Protein AF-A0A7Z0MYX2-F1 (afdb_monomer_lite)

Secondary structure (DSSP, 8-state):
--HHHHHHHHHHHHHHHHHHHHHHHTT-HHHHHHHHHHHHHHHHHHHHHHHHHHHHTT---HHHHHHHHHHHHHHHT-HHHHHHHHHHHHHHHHHHHHHHHHHHHHHHHHHHHHHTT-S-HHHHHHHHHHHHHHHTPPPHHHHHHHHHHHHHHHHHHHHHHHHHHHH--HHHHHHHHHHT--HHHHHHHHHHHHHHHHHHHHTTEEE--HHHHHHHHHS-GGGTTS---B-TT-TTT-SEEE---TTTHHHHHHHHHHHHHHHHHHHHHHHHHHHHHHHHHHHHHHTT---HHHHHHHHHHHHHHHHHHHHGGGG--------STTGGGS-PPB-

Radius of gyration: 22.87 Å; chains: 1; bounding box: 65×42×67 Å

Structure (mmCIF, N/CA/C/O backbone):
data_AF-A0A7Z0MYX2-F1
#
_entry.id   AF-A0A7Z0MYX2-F1
#
loop_
_atom_site.group_PDB
_atom_site.id
_atom_site.type_symbol
_atom_site.label_atom_id
_atom_site.label_alt_id
_atom_site.label_comp_id
_atom_site.label_asym_id
_atom_site.label_entity_id
_atom_site.label_seq_id
_atom_site.pdbx_PDB_ins_code
_atom_site.Cartn_x
_atom_site.Cartn_y
_atom_site.Cartn_z
_atom_site.occupancy
_atom_site.B_iso_or_equiv
_atom_site.auth_seq_id
_atom_site.auth_comp_id
_atom_site.auth_asym_id
_atom_site.auth_atom_id
_atom_site.pdbx_PDB_model_num
ATOM 1 N N . MET A 1 1 ? 10.687 -19.493 -2.218 1.00 31.72 1 MET A N 1
ATOM 2 C CA . MET A 1 1 ? 9.598 -20.448 -1.879 1.00 31.72 1 MET A CA 1
ATOM 3 C C . MET A 1 1 ? 8.350 -19.795 -1.233 1.00 31.72 1 MET A C 1
ATOM 5 O O . MET A 1 1 ? 7.554 -20.488 -0.614 1.00 31.72 1 MET A O 1
ATOM 9 N N . SER A 1 2 ? 8.121 -18.479 -1.397 1.00 46.53 2 SER A N 1
ATOM 10 C CA . SER A 1 2 ? 7.140 -17.693 -0.612 1.00 46.53 2 SER A CA 1
ATOM 11 C C . SER A 1 2 ? 6.034 -16.991 -1.423 1.00 46.53 2 SER A C 1
ATOM 13 O O . SER A 1 2 ? 5.082 -16.490 -0.838 1.00 46.53 2 SER A O 1
ATOM 15 N N . SER A 1 3 ? 6.114 -16.950 -2.758 1.00 48.09 3 SER A N 1
ATOM 16 C CA . SER A 1 3 ? 5.244 -16.067 -3.556 1.00 48.09 3 SER A CA 1
ATOM 17 C C . SER A 1 3 ? 3.901 -16.689 -3.976 1.00 48.09 3 SER A C 1
ATOM 19 O O . SER A 1 3 ? 2.891 -15.994 -4.033 1.00 48.09 3 SER A O 1
ATOM 21 N N . ILE A 1 4 ? 3.865 -18.012 -4.187 1.00 50.94 4 ILE A N 1
ATOM 22 C CA . ILE A 1 4 ? 2.635 -18.761 -4.508 1.00 50.94 4 ILE A CA 1
ATOM 23 C C . ILE A 1 4 ? 1.660 -18.729 -3.320 1.00 50.94 4 ILE A C 1
ATOM 25 O O . ILE A 1 4 ? 0.464 -18.514 -3.491 1.00 50.94 4 ILE A O 1
ATOM 29 N N . LYS A 1 5 ? 2.177 -18.866 -2.091 1.00 64.06 5 LYS A N 1
ATOM 30 C CA . LYS A 1 5 ? 1.360 -18.751 -0.875 1.00 64.06 5 LYS A CA 1
ATOM 31 C C . LYS A 1 5 ? 0.740 -17.354 -0.747 1.00 64.06 5 LYS A C 1
ATOM 33 O O . LYS A 1 5 ? -0.444 -17.256 -0.455 1.00 64.06 5 LYS A O 1
ATOM 38 N N . ASN A 1 6 ? 1.493 -16.294 -1.054 1.00 72.06 6 ASN A N 1
ATOM 39 C CA . ASN A 1 6 ? 0.980 -14.922 -0.978 1.00 72.06 6 ASN A CA 1
ATOM 40 C C . ASN A 1 6 ? -0.127 -14.644 -2.007 1.00 72.06 6 ASN A C 1
ATOM 42 O O . ASN A 1 6 ? -1.099 -13.980 -1.663 1.00 72.06 6 ASN A O 1
ATOM 46 N N . SER A 1 7 ? -0.036 -15.178 -3.234 1.00 81.00 7 SER A N 1
ATOM 47 C CA . SER A 1 7 ? -1.124 -15.026 -4.216 1.00 81.00 7 SER A CA 1
ATOM 48 C C . SER A 1 7 ? -2.409 -15.729 -3.783 1.00 81.00 7 SER A C 1
ATOM 50 O O . SER A 1 7 ? -3.486 -15.159 -3.936 1.00 81.00 7 SER A O 1
ATOM 52 N N . TYR A 1 8 ? -2.307 -16.932 -3.205 1.00 86.81 8 TYR A N 1
ATOM 53 C CA . TYR A 1 8 ? -3.480 -17.638 -2.680 1.00 86.81 8 TYR A CA 1
ATOM 54 C C . TYR A 1 8 ? -4.120 -16.883 -1.512 1.00 86.81 8 TYR A C 1
ATOM 56 O O . TYR A 1 8 ? -5.337 -16.738 -1.489 1.00 86.81 8 TYR A O 1
ATOM 64 N N . VAL A 1 9 ? -3.318 -16.351 -0.583 1.00 89.38 9 VAL A N 1
ATOM 65 C CA . VAL A 1 9 ? -3.822 -15.559 0.553 1.00 89.38 9 VAL A CA 1
ATOM 66 C C . VAL A 1 9 ? -4.597 -14.330 0.075 1.00 89.38 9 VAL A C 1
ATOM 68 O O . VAL A 1 9 ? -5.708 -14.106 0.544 1.00 89.38 9 VAL A O 1
ATOM 71 N N . VAL A 1 10 ? -4.059 -13.571 -0.888 1.00 90.56 10 VAL A N 1
ATOM 72 C CA . VAL A 1 10 ? -4.740 -12.384 -1.438 1.00 90.56 10 VAL A CA 1
ATOM 73 C C . VAL A 1 10 ? -6.033 -12.765 -2.161 1.00 90.56 10 VAL A C 1
ATOM 75 O O . VAL A 1 10 ? -7.056 -12.122 -1.947 1.00 90.56 10 VAL A O 1
ATOM 78 N N . ALA A 1 11 ? -6.027 -13.828 -2.971 1.00 92.38 11 ALA A N 1
ATOM 79 C CA . ALA A 1 11 ? -7.222 -14.276 -3.686 1.00 92.38 11 ALA A CA 1
ATOM 80 C C . ALA A 1 11 ? -8.335 -14.748 -2.733 1.00 92.38 11 ALA A C 1
ATOM 82 O O . ALA A 1 11 ? -9.491 -14.359 -2.893 1.00 92.38 11 ALA A O 1
ATOM 83 N N . VAL A 1 12 ? -7.985 -15.545 -1.716 1.00 94.25 12 VAL A N 1
ATOM 84 C CA . VAL A 1 12 ? -8.935 -16.026 -0.700 1.00 94.25 12 VAL A CA 1
ATOM 85 C C . VAL A 1 12 ? -9.476 -14.866 0.133 1.00 94.25 12 VAL A C 1
ATOM 87 O O . VAL A 1 12 ? -10.686 -14.778 0.324 1.00 94.25 12 VAL A O 1
ATOM 90 N N . ALA A 1 13 ? -8.617 -13.946 0.580 1.00 94.25 13 ALA A N 1
ATOM 91 C CA . ALA A 1 13 ? -9.038 -12.757 1.318 1.00 94.25 13 ALA A CA 1
ATOM 92 C C . ALA A 1 13 ? -9.982 -11.872 0.487 1.00 94.25 13 ALA A C 1
ATOM 94 O O . ALA A 1 13 ? -11.018 -11.448 0.990 1.00 94.25 13 ALA A O 1
ATOM 95 N N . GLY A 1 14 ? -9.678 -11.659 -0.798 1.00 94.38 14 GLY A N 1
ATOM 96 C CA . GLY A 1 14 ? -10.548 -10.916 -1.711 1.00 94.38 14 GLY A CA 1
ATOM 97 C C . GLY A 1 14 ? -11.910 -11.587 -1.909 1.00 94.38 14 GLY A C 1
ATOM 98 O O . GLY A 1 14 ? -12.939 -10.919 -1.858 1.00 94.38 14 GLY A O 1
ATOM 99 N N . MET A 1 15 ? -11.945 -12.914 -2.063 1.00 95.12 15 MET A N 1
ATOM 100 C CA . MET A 1 15 ? -13.201 -13.667 -2.162 1.00 95.12 15 MET A CA 1
ATOM 101 C C . MET A 1 15 ? -14.020 -13.586 -0.866 1.00 95.12 15 MET A C 1
ATOM 103 O O . MET A 1 15 ? -15.227 -13.364 -0.919 1.00 95.12 15 MET A O 1
ATOM 107 N N . LEU A 1 16 ? -13.377 -13.711 0.296 1.00 95.56 16 LEU A N 1
ATOM 108 C CA . LEU A 1 16 ? -14.035 -13.563 1.596 1.00 95.56 16 LEU A CA 1
ATOM 109 C C . LEU A 1 16 ? -14.566 -12.142 1.822 1.00 95.56 16 LEU A C 1
ATOM 111 O O . LEU A 1 16 ? -15.651 -11.997 2.376 1.00 95.56 16 LEU A O 1
ATOM 115 N N . LEU A 1 17 ? -13.864 -11.104 1.356 1.00 95.50 17 LEU A N 1
ATOM 116 C CA . LEU A 1 17 ? -14.366 -9.726 1.384 1.00 95.50 17 LEU A CA 1
ATOM 117 C C . LEU A 1 17 ? -15.600 -9.545 0.498 1.00 95.50 17 LEU A C 1
ATOM 119 O O . LEU A 1 17 ? -16.554 -8.895 0.918 1.00 95.50 17 LEU A O 1
ATOM 123 N N . LEU A 1 18 ? -15.628 -10.154 -0.692 1.00 95.44 18 LEU A N 1
ATOM 124 C CA . LEU A 1 18 ? -16.826 -10.158 -1.538 1.00 95.44 18 LEU A CA 1
ATOM 125 C C . LEU A 1 18 ? -17.999 -10.862 -0.842 1.00 95.44 18 LEU A C 1
ATOM 127 O O . LEU A 1 18 ? -19.119 -10.358 -0.869 1.00 95.44 18 LEU A O 1
ATOM 131 N N . VAL A 1 19 ? -17.747 -11.988 -0.168 1.00 95.25 19 VAL A N 1
ATOM 132 C CA . VAL A 1 19 ? -18.763 -12.673 0.647 1.00 95.25 19 VAL A CA 1
ATOM 133 C C . VAL A 1 19 ? -19.235 -11.780 1.796 1.00 95.25 19 VAL A C 1
ATOM 135 O O . VAL A 1 19 ? -20.439 -11.643 1.992 1.00 95.25 19 VAL A O 1
ATOM 138 N N . ALA A 1 20 ? -18.324 -11.126 2.520 1.00 95.25 20 ALA A N 1
ATOM 139 C CA . ALA A 1 20 ? -18.669 -10.193 3.592 1.00 95.25 20 ALA A CA 1
ATOM 140 C C . ALA A 1 20 ? -19.513 -9.014 3.077 1.00 95.25 20 ALA A C 1
ATOM 142 O O . ALA A 1 20 ? -20.474 -8.617 3.734 1.00 95.25 20 ALA A O 1
ATOM 143 N N . PHE A 1 21 ? -19.217 -8.504 1.879 1.00 94.56 21 PHE A N 1
ATOM 144 C CA . PHE A 1 21 ? -20.015 -7.474 1.216 1.00 94.56 21 PHE A CA 1
ATOM 145 C C . PHE A 1 21 ? -21.426 -7.970 0.861 1.00 94.56 21 PHE A C 1
ATOM 147 O O . PHE A 1 21 ? -22.407 -7.273 1.112 1.00 94.56 21 PHE A O 1
ATOM 154 N N . VAL A 1 22 ? -21.567 -9.194 0.341 1.00 95.69 22 VAL A N 1
ATOM 155 C CA . VAL A 1 22 ? -22.889 -9.793 0.078 1.00 95.69 22 VAL A CA 1
ATOM 156 C C . VAL A 1 22 ? -23.666 -10.010 1.381 1.00 95.69 22 VAL A C 1
ATOM 158 O O . VAL A 1 22 ? -24.847 -9.681 1.448 1.00 95.69 22 VAL A O 1
ATOM 161 N N . LEU A 1 23 ? -23.016 -10.501 2.438 1.00 95.06 23 LEU A N 1
ATOM 162 C CA . LEU A 1 23 ? -23.633 -10.671 3.759 1.00 95.06 23 LEU A CA 1
ATOM 163 C C . LEU A 1 23 ? -24.111 -9.338 4.349 1.00 95.06 23 LEU A C 1
ATOM 165 O O . LEU A 1 23 ? -25.167 -9.299 4.981 1.00 95.06 23 LEU A O 1
ATOM 169 N N . HIS A 1 24 ? -23.378 -8.251 4.097 1.00 93.88 24 HIS A N 1
ATOM 170 C CA . HIS A 1 24 ? -23.803 -6.900 4.447 1.00 93.88 24 HIS A CA 1
ATOM 171 C C . HIS A 1 24 ? -25.092 -6.501 3.712 1.00 93.88 24 HIS A C 1
ATOM 173 O O . HIS A 1 24 ? -26.040 -6.032 4.339 1.00 93.88 24 HIS A O 1
ATOM 179 N N . MET A 1 25 ? -25.163 -6.752 2.398 1.00 94.31 25 MET A N 1
ATOM 180 C CA . MET A 1 25 ? -26.343 -6.453 1.570 1.00 94.31 25 MET A CA 1
ATOM 181 C C . MET A 1 25 ? -27.581 -7.261 1.985 1.00 94.31 25 MET A C 1
ATOM 183 O O . MET A 1 25 ? -28.694 -6.746 1.952 1.00 94.31 25 MET A O 1
ATOM 187 N N . VAL A 1 26 ? -27.389 -8.512 2.413 1.00 96.25 26 VAL A N 1
ATOM 188 C CA . VAL A 1 26 ? -28.458 -9.395 2.921 1.00 96.25 26 VAL A CA 1
ATOM 189 C C . VAL A 1 26 ? -28.782 -9.109 4.402 1.00 96.25 26 VAL A C 1
ATOM 191 O O . VAL A 1 26 ? -29.602 -9.796 5.001 1.00 96.25 26 VAL A O 1
ATOM 194 N N . GLN A 1 27 ? -28.179 -8.072 5.000 1.00 94.62 27 GLN A N 1
ATOM 195 C CA . GLN A 1 27 ? -28.418 -7.636 6.381 1.00 94.62 27 GLN A CA 1
ATOM 196 C C . GLN A 1 27 ? -28.130 -8.731 7.427 1.00 94.62 27 GLN A C 1
ATOM 198 O O . GLN A 1 27 ? -28.854 -8.877 8.410 1.00 94.62 27 GLN A O 1
ATOM 203 N N . MET A 1 28 ? -27.044 -9.491 7.237 1.00 94.06 28 MET A N 1
ATOM 204 C CA . MET A 1 28 ? -26.574 -10.541 8.155 1.00 94.06 28 MET A CA 1
ATOM 205 C C . MET A 1 28 ? -25.313 -10.090 8.925 1.00 94.06 28 MET A C 1
ATOM 207 O O . MET A 1 28 ? -24.217 -10.600 8.666 1.00 94.06 28 MET A O 1
ATOM 211 N N . PRO A 1 29 ? -25.429 -9.152 9.892 1.00 92.31 29 PRO A N 1
ATOM 212 C CA . PRO A 1 29 ? -24.278 -8.471 10.496 1.00 92.31 29 PRO A CA 1
ATOM 213 C C . PRO A 1 29 ? -23.380 -9.399 11.323 1.00 92.31 29 PRO A C 1
ATOM 215 O O . PRO A 1 29 ? -22.166 -9.220 11.353 1.00 92.31 29 PRO A O 1
ATOM 218 N N . ILE A 1 30 ? -23.951 -10.425 11.962 1.00 94.38 30 ILE A N 1
ATOM 219 C CA . ILE A 1 30 ? -23.193 -11.365 12.801 1.00 94.38 30 ILE A CA 1
ATOM 220 C C . ILE A 1 30 ? -22.242 -12.205 11.937 1.00 94.38 30 ILE A C 1
ATOM 222 O O . ILE A 1 30 ? -21.046 -12.288 12.212 1.00 94.38 30 ILE A O 1
ATOM 226 N N . ILE A 1 31 ? -22.763 -12.801 10.859 1.00 94.56 31 ILE A N 1
ATOM 227 C CA . ILE A 1 31 ? -21.971 -13.637 9.945 1.00 94.56 31 ILE A CA 1
ATOM 228 C C . ILE A 1 31 ? -20.948 -12.770 9.200 1.00 94.56 31 ILE A C 1
ATOM 230 O O . ILE A 1 31 ? -19.797 -13.178 9.044 1.00 94.56 31 ILE A O 1
ATOM 234 N N . GLN A 1 32 ? -21.341 -11.553 8.803 1.00 95.75 32 GLN A N 1
ATOM 235 C CA . GLN A 1 32 ? -20.429 -10.562 8.233 1.00 95.75 32 GLN A CA 1
ATOM 236 C C . GLN A 1 32 ? -19.253 -10.280 9.182 1.00 95.75 32 GLN A C 1
ATOM 238 O O . GLN A 1 32 ? -18.107 -10.333 8.744 1.00 95.75 32 GLN A O 1
ATOM 243 N N . GLY A 1 33 ? -19.512 -10.030 10.471 1.00 94.69 33 GLY A N 1
ATOM 244 C CA . GLY A 1 33 ? -18.473 -9.762 11.468 1.00 94.69 33 GLY A CA 1
ATOM 245 C C . GLY A 1 33 ? -17.446 -10.891 11.569 1.00 94.69 33 GLY A C 1
ATOM 246 O O . GLY A 1 33 ? -16.244 -10.642 11.484 1.00 94.69 33 GLY A O 1
ATOM 247 N N . TYR A 1 34 ? -17.899 -12.146 11.646 1.00 95.50 34 TYR A N 1
ATOM 248 C CA . TYR A 1 34 ? -16.990 -13.299 11.656 1.00 95.50 34 TYR A CA 1
ATOM 249 C C . TYR A 1 34 ? -16.177 -13.428 10.364 1.00 95.50 34 TYR A C 1
ATOM 251 O O . TYR A 1 34 ? -14.983 -13.724 10.425 1.00 95.50 34 TYR A O 1
ATOM 259 N N . ALA A 1 35 ? -16.791 -13.178 9.204 1.00 96.06 35 ALA A N 1
ATOM 260 C CA . ALA A 1 35 ? -16.089 -13.195 7.924 1.00 96.06 35 ALA A CA 1
ATOM 261 C C . ALA A 1 35 ? -14.999 -12.109 7.857 1.00 96.06 35 ALA A C 1
ATOM 263 O O . ALA A 1 35 ? -13.875 -12.392 7.446 1.00 96.06 35 ALA A O 1
ATOM 264 N N . LEU A 1 36 ? -15.297 -10.890 8.317 1.00 97.38 36 LEU A N 1
ATOM 265 C CA . LEU A 1 36 ? -14.341 -9.780 8.363 1.00 97.38 36 LEU A CA 1
ATOM 266 C C . LEU A 1 36 ? -13.186 -10.061 9.332 1.00 97.38 36 LEU A C 1
ATOM 268 O O . LEU A 1 36 ? -12.026 -9.867 8.977 1.00 97.38 36 LEU A O 1
ATOM 272 N N . ILE A 1 37 ? -13.472 -10.599 10.521 1.00 96.62 37 ILE A N 1
ATOM 273 C CA . ILE A 1 37 ? -12.430 -11.023 11.467 1.00 96.62 37 ILE A CA 1
ATOM 274 C C . ILE A 1 37 ? -11.551 -12.115 10.843 1.00 96.62 37 ILE A C 1
ATOM 276 O O . ILE A 1 37 ? -10.328 -12.054 10.961 1.00 96.62 37 ILE A O 1
ATOM 280 N N . ALA A 1 38 ? -12.139 -13.086 10.138 1.00 96.12 38 ALA A N 1
ATOM 281 C CA . ALA A 1 38 ? -11.380 -14.134 9.460 1.00 96.12 38 ALA A CA 1
ATOM 282 C C . ALA A 1 38 ? -10.434 -13.567 8.387 1.00 96.12 38 ALA A C 1
ATOM 284 O O . ALA A 1 38 ? -9.279 -13.990 8.322 1.00 96.12 38 ALA A O 1
ATOM 285 N N . VAL A 1 39 ? -10.881 -12.581 7.596 1.00 97.06 39 VAL A N 1
ATOM 286 C CA . VAL A 1 39 ? -10.016 -11.856 6.648 1.00 97.06 39 VAL A CA 1
ATOM 287 C C . VAL A 1 39 ? -8.877 -11.161 7.389 1.00 97.06 39 VAL A C 1
ATOM 289 O O . VAL A 1 39 ? -7.716 -11.394 7.057 1.00 97.06 39 VAL A O 1
ATOM 292 N N . THR A 1 40 ? -9.190 -10.383 8.428 1.00 96.81 40 THR A N 1
ATOM 293 C CA . THR A 1 40 ? -8.195 -9.666 9.237 1.00 96.81 40 THR A CA 1
ATOM 294 C C . THR A 1 40 ? -7.142 -10.605 9.813 1.00 96.81 40 THR A C 1
ATOM 296 O O . THR A 1 40 ? -5.954 -10.298 9.763 1.00 96.81 40 THR A O 1
ATOM 299 N N . LEU A 1 41 ? -7.535 -11.772 10.328 1.00 95.62 41 LEU A N 1
ATOM 300 C CA . LEU A 1 41 ? -6.593 -12.761 10.853 1.00 95.62 41 LEU A CA 1
ATOM 301 C C . LEU A 1 41 ? -5.738 -13.378 9.739 1.00 95.62 41 LEU A C 1
ATOM 303 O O . LEU A 1 41 ? -4.519 -13.482 9.889 1.00 95.62 41 LEU A O 1
ATOM 307 N N . LEU A 1 42 ? -6.358 -13.745 8.614 1.00 94.56 42 LEU A N 1
ATOM 308 C CA . LEU A 1 42 ? -5.681 -14.336 7.460 1.00 94.56 42 LEU A CA 1
ATOM 309 C C . LEU A 1 42 ? -4.595 -13.405 6.898 1.00 94.56 42 LEU A C 1
ATOM 311 O O . LEU A 1 42 ? -3.479 -13.850 6.623 1.00 94.56 42 LEU A O 1
ATOM 315 N N . THR A 1 43 ? -4.905 -12.118 6.735 1.00 92.94 43 THR A N 1
ATOM 316 C CA . THR A 1 43 ? -3.988 -11.135 6.139 1.00 92.94 43 THR A CA 1
ATOM 317 C C . THR A 1 43 ? -3.094 -10.445 7.166 1.00 92.94 43 THR A C 1
ATOM 319 O O . THR A 1 43 ? -1.954 -10.102 6.860 1.00 92.94 43 THR A O 1
ATOM 322 N N . GLY A 1 44 ? -3.582 -10.249 8.390 1.00 91.62 44 GLY A N 1
ATOM 323 C CA . GLY A 1 44 ? -2.899 -9.518 9.456 1.00 91.62 44 GLY A CA 1
ATOM 324 C C . GLY A 1 44 ? -1.853 -10.342 10.200 1.00 91.62 44 GLY A C 1
ATOM 325 O O . GLY A 1 44 ? -0.833 -9.792 10.610 1.00 91.62 44 GLY A O 1
ATOM 326 N N . LEU A 1 45 ? -2.028 -11.663 10.329 1.00 91.44 45 LEU A N 1
ATOM 327 C CA . LEU A 1 45 ? -1.071 -12.508 11.052 1.00 91.44 45 LEU A CA 1
ATOM 328 C C . LEU A 1 45 ? 0.350 -12.462 10.446 1.00 91.44 45 LEU A C 1
ATOM 330 O O . LEU A 1 45 ? 1.304 -12.246 11.199 1.00 91.44 45 LEU A O 1
ATOM 334 N N . PRO A 1 46 ? 0.551 -12.585 9.116 1.00 89.06 46 PRO A N 1
ATOM 335 C CA . PRO A 1 46 ? 1.875 -12.413 8.517 1.00 89.06 46 PRO A CA 1
ATOM 336 C C . PRO A 1 46 ? 2.492 -11.034 8.789 1.00 89.06 46 PRO A C 1
ATOM 338 O O . PRO A 1 46 ? 3.703 -10.939 8.994 1.00 89.06 46 PRO A O 1
ATOM 341 N N . VAL A 1 47 ? 1.672 -9.978 8.805 1.00 89.19 47 VAL A N 1
ATOM 342 C CA . VAL A 1 47 ? 2.107 -8.600 9.083 1.00 89.19 47 VAL A CA 1
ATOM 343 C C . VAL A 1 47 ? 2.555 -8.468 10.536 1.00 89.19 47 VAL A C 1
ATOM 345 O O . VAL A 1 47 ? 3.660 -7.995 10.792 1.00 89.19 47 VAL A O 1
ATOM 348 N N . ALA A 1 48 ? 1.769 -8.983 11.482 1.00 90.81 48 ALA A N 1
ATOM 349 C CA . ALA A 1 48 ? 2.108 -8.985 12.902 1.00 90.81 48 ALA A CA 1
ATOM 350 C C . ALA A 1 48 ? 3.403 -9.763 13.187 1.00 90.81 48 ALA A C 1
ATOM 352 O O . ALA A 1 48 ? 4.266 -9.301 13.932 1.00 90.81 48 ALA A O 1
ATOM 353 N N . LEU A 1 49 ? 3.602 -10.917 12.540 1.00 90.06 49 LEU A N 1
ATOM 354 C CA . LEU A 1 49 ? 4.840 -11.688 12.676 1.00 90.06 49 LEU A CA 1
ATOM 355 C C . LEU A 1 49 ? 6.063 -10.926 12.144 1.00 90.06 49 LEU A C 1
ATOM 357 O O . LEU A 1 49 ? 7.128 -10.985 12.760 1.00 90.06 49 LEU A O 1
ATOM 361 N N . LYS A 1 50 ? 5.931 -10.212 11.019 1.00 87.62 50 LYS A N 1
ATOM 362 C CA . LYS A 1 50 ? 6.997 -9.343 10.496 1.00 87.62 50 LYS A CA 1
ATOM 363 C C . LYS A 1 50 ? 7.291 -8.190 11.451 1.00 87.62 50 LYS A C 1
ATOM 365 O O . LYS A 1 50 ? 8.453 -7.985 11.785 1.00 87.62 50 LYS A O 1
ATOM 370 N N . ALA A 1 51 ? 6.256 -7.515 11.947 1.00 89.00 51 ALA A N 1
ATOM 371 C CA . ALA A 1 51 ? 6.379 -6.438 12.923 1.00 89.00 51 ALA A CA 1
ATOM 372 C C . ALA A 1 51 ? 7.149 -6.879 14.177 1.00 89.00 51 ALA A C 1
ATOM 374 O O . ALA A 1 51 ? 8.093 -6.212 14.594 1.00 89.00 51 ALA A O 1
ATOM 375 N N . LEU A 1 52 ? 6.807 -8.044 14.738 1.00 89.44 52 LEU A N 1
ATOM 376 C CA . LEU A 1 52 ? 7.486 -8.599 15.912 1.00 89.44 52 LEU A CA 1
ATOM 377 C C . LEU A 1 52 ? 8.967 -8.903 15.649 1.00 89.44 52 LEU A C 1
ATOM 379 O O . LEU A 1 52 ? 9.811 -8.690 16.522 1.00 89.44 52 LEU A O 1
ATOM 383 N N . ARG A 1 53 ? 9.306 -9.391 14.450 1.00 88.94 53 ARG A N 1
ATOM 384 C CA . ARG A 1 53 ? 10.706 -9.623 14.059 1.00 88.94 53 ARG A CA 1
ATOM 385 C C . ARG A 1 53 ? 11.471 -8.312 13.893 1.00 88.94 53 ARG A C 1
ATOM 387 O O . ARG A 1 53 ? 12.572 -8.213 14.424 1.00 88.94 53 ARG A O 1
ATOM 394 N N . SER A 1 54 ? 10.887 -7.315 13.227 1.00 85.44 54 SER A N 1
ATOM 395 C CA . SER A 1 54 ? 11.487 -5.982 13.065 1.00 85.44 54 SER A CA 1
ATOM 396 C C . SER A 1 54 ? 11.716 -5.296 14.413 1.00 85.44 54 SER A C 1
ATOM 398 O O . SER A 1 54 ? 12.787 -4.742 14.658 1.00 85.44 54 SER A O 1
ATOM 400 N N . LEU A 1 55 ? 10.768 -5.436 15.344 1.00 86.00 55 LEU A N 1
ATOM 401 C CA . LEU A 1 55 ? 10.898 -4.905 16.699 1.00 86.00 55 LEU A CA 1
ATOM 402 C C . LEU A 1 55 ? 12.060 -5.557 17.464 1.00 86.00 55 LEU A C 1
ATOM 404 O O . LEU A 1 55 ? 12.795 -4.871 18.174 1.00 86.00 55 LEU A O 1
ATOM 408 N N . ARG A 1 56 ? 12.280 -6.868 17.282 1.00 89.50 56 ARG A N 1
ATOM 409 C CA . ARG A 1 56 ? 13.396 -7.596 17.913 1.00 89.50 56 ARG A CA 1
ATOM 410 C C . ARG A 1 56 ? 14.765 -7.066 17.479 1.00 89.50 56 ARG A C 1
ATOM 412 O O . ARG A 1 56 ? 15.692 -7.071 18.282 1.00 89.50 56 ARG A O 1
ATOM 419 N N . VAL A 1 57 ? 14.882 -6.580 16.246 1.00 86.38 57 VAL A N 1
ATOM 420 C CA . VAL A 1 57 ? 16.105 -5.948 15.722 1.00 86.38 57 VAL A CA 1
ATOM 421 C C . VAL A 1 57 ? 16.101 -4.419 15.870 1.00 86.38 57 VAL A C 1
ATOM 423 O O . VAL A 1 57 ? 16.921 -3.742 15.261 1.00 86.38 57 VAL A O 1
ATOM 426 N N . LYS A 1 58 ? 15.202 -3.868 16.704 1.00 83.31 58 LYS A N 1
ATOM 427 C CA . LYS A 1 58 ? 15.044 -2.427 16.985 1.00 83.31 58 LYS A CA 1
ATOM 428 C C . LYS A 1 58 ? 14.786 -1.565 15.738 1.00 83.31 58 LYS A C 1
ATOM 430 O O . LYS A 1 58 ? 15.096 -0.376 15.735 1.00 83.31 58 LYS A O 1
ATOM 435 N N . ALA A 1 59 ? 14.194 -2.147 14.697 1.00 78.19 59 ALA A N 1
ATOM 436 C CA . ALA A 1 59 ? 13.781 -1.432 13.497 1.00 78.19 59 ALA A CA 1
ATOM 437 C C . ALA A 1 59 ? 12.283 -1.095 13.571 1.00 78.19 59 ALA A C 1
ATOM 439 O O . ALA A 1 59 ? 11.440 -1.984 13.708 1.00 78.19 59 ALA A O 1
ATOM 440 N N . PHE A 1 60 ? 11.945 0.191 13.460 1.00 81.94 60 PHE A N 1
ATOM 441 C CA . PHE A 1 60 ? 10.556 0.654 13.417 1.00 81.94 60 PHE A CA 1
ATOM 442 C C . PHE A 1 60 ? 10.029 0.591 11.984 1.00 81.94 60 PHE A C 1
ATOM 444 O O . PHE A 1 60 ? 10.286 1.483 11.181 1.00 81.94 60 PHE A O 1
ATOM 451 N N . SER A 1 61 ? 9.308 -0.480 11.658 1.00 86.44 61 SER A N 1
ATOM 452 C CA . SER A 1 61 ? 8.796 -0.719 10.307 1.00 86.44 61 SER A CA 1
ATOM 453 C C . SER A 1 61 ? 7.315 -0.344 10.167 1.00 86.44 61 SER A C 1
ATOM 455 O O . SER A 1 61 ? 6.594 -0.270 11.162 1.00 86.44 61 SER A O 1
ATOM 457 N N . ILE A 1 62 ? 6.845 -0.128 8.930 1.00 87.06 62 ILE A N 1
ATOM 458 C CA 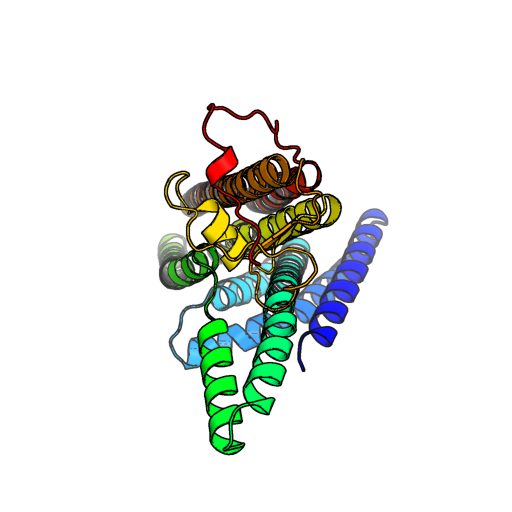. ILE A 1 62 ? 5.428 0.186 8.646 1.00 87.06 62 ILE A CA 1
ATOM 459 C C . ILE A 1 62 ? 4.518 -0.919 9.193 1.00 87.06 62 ILE A C 1
ATOM 461 O O . ILE A 1 62 ? 3.449 -0.642 9.731 1.00 87.06 62 ILE A O 1
ATOM 465 N N . GLU A 1 63 ? 4.970 -2.173 9.116 1.00 89.62 63 GLU A N 1
ATOM 466 C CA . GLU A 1 63 ? 4.251 -3.337 9.631 1.00 89.62 63 GLU A CA 1
ATOM 467 C C . GLU A 1 63 ? 3.936 -3.219 11.120 1.00 89.62 63 GLU A C 1
ATOM 469 O O . GLU A 1 63 ? 2.907 -3.738 11.546 1.00 89.62 63 GLU A O 1
ATOM 474 N N . LEU A 1 64 ? 4.780 -2.546 11.912 1.00 91.62 64 LEU A N 1
ATOM 475 C CA . LEU A 1 64 ? 4.513 -2.331 13.333 1.00 91.62 64 LEU A CA 1
ATOM 476 C C . LEU A 1 64 ? 3.271 -1.465 13.532 1.00 91.62 64 LEU A C 1
ATOM 478 O O . LEU A 1 64 ? 2.378 -1.849 14.286 1.00 91.62 64 LEU A O 1
ATOM 482 N N . LEU A 1 65 ? 3.195 -0.334 12.829 1.00 92.31 65 LEU A N 1
ATOM 483 C CA . LEU A 1 65 ? 2.036 0.549 12.909 1.00 92.31 65 LEU A CA 1
ATOM 484 C C . LEU A 1 65 ? 0.778 -0.154 12.395 1.00 92.31 65 LEU A C 1
ATOM 486 O O . LEU A 1 65 ? -0.254 -0.103 13.058 1.00 92.31 65 LEU A O 1
ATOM 490 N N . VAL A 1 66 ? 0.872 -0.859 11.263 1.00 92.62 66 VAL A N 1
ATOM 491 C CA . VAL A 1 66 ? -0.252 -1.617 10.689 1.00 92.62 66 VAL A CA 1
ATOM 492 C C . VAL A 1 66 ? -0.735 -2.692 11.661 1.00 92.62 66 VAL A C 1
ATOM 494 O O . VAL A 1 66 ? -1.931 -2.793 11.900 1.00 92.62 66 VAL A O 1
ATOM 497 N N . ALA A 1 67 ? 0.165 -3.469 12.268 1.00 94.12 67 ALA A N 1
ATOM 498 C CA . ALA A 1 67 ? -0.213 -4.516 13.215 1.00 94.12 67 ALA A CA 1
ATOM 499 C C . ALA A 1 67 ? -0.947 -3.949 14.441 1.00 94.12 67 ALA A C 1
ATOM 501 O O . ALA A 1 67 ? -1.983 -4.484 14.832 1.00 94.12 67 ALA A O 1
ATOM 502 N N . ILE A 1 68 ? -0.448 -2.847 15.011 1.00 95.00 68 ILE A N 1
ATOM 503 C CA . ILE A 1 68 ? -1.106 -2.157 16.130 1.00 95.00 68 ILE A CA 1
ATOM 504 C C . ILE A 1 68 ? -2.470 -1.606 15.694 1.00 95.00 68 ILE A C 1
ATOM 506 O O . ILE A 1 68 ? -3.448 -1.749 16.422 1.00 95.00 68 ILE A O 1
ATOM 510 N N . SER A 1 69 ? -2.553 -1.038 14.490 1.00 94.81 69 SER A N 1
ATOM 511 C CA . SER A 1 69 ? -3.789 -0.485 13.923 1.00 94.81 69 SER A CA 1
ATOM 512 C C . SER A 1 69 ? -4.852 -1.556 13.707 1.00 94.81 69 SER A C 1
ATOM 514 O O . SER A 1 69 ? -6.001 -1.349 14.071 1.00 94.81 69 SER A O 1
ATOM 516 N N . LEU A 1 70 ? -4.481 -2.728 13.181 1.00 95.44 70 LEU A N 1
ATOM 517 C CA . LEU A 1 70 ? -5.407 -3.850 13.004 1.00 95.44 70 LEU A CA 1
ATOM 518 C C . LEU A 1 70 ? -5.991 -4.307 14.344 1.00 95.44 70 LEU A C 1
ATOM 520 O O . LEU A 1 70 ? -7.193 -4.530 14.445 1.00 95.44 70 LEU A O 1
ATOM 524 N N . VAL A 1 71 ? -5.160 -4.407 15.386 1.00 96.00 71 VAL A N 1
ATOM 525 C CA . VAL A 1 71 ? -5.635 -4.738 16.738 1.00 96.00 71 VAL A CA 1
ATOM 526 C C . VAL A 1 71 ? -6.541 -3.630 17.279 1.00 96.00 71 VAL A C 1
ATOM 528 O O . VAL A 1 71 ? -7.610 -3.929 17.802 1.00 96.00 71 VAL A O 1
ATOM 531 N N . GLY A 1 72 ? -6.154 -2.363 17.110 1.00 94.88 72 GLY A N 1
ATOM 532 C CA . GLY A 1 72 ? -6.956 -1.214 17.525 1.00 94.88 72 GLY A CA 1
ATOM 533 C C . GLY A 1 72 ? -8.333 -1.187 16.865 1.00 94.88 72 GLY A C 1
ATOM 534 O O . GLY A 1 72 ? -9.326 -1.067 17.573 1.00 94.88 72 GLY A O 1
ATOM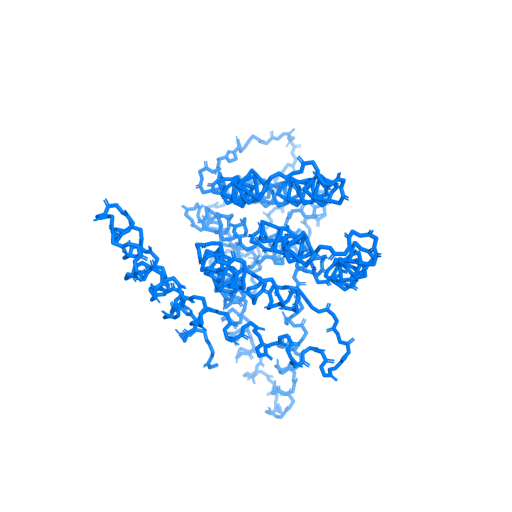 535 N N . ALA A 1 73 ? -8.396 -1.399 15.548 1.00 94.38 73 ALA A N 1
ATOM 536 C CA . ALA A 1 73 ? -9.629 -1.476 14.766 1.00 94.38 73 ALA A CA 1
ATOM 537 C C . ALA A 1 73 ? -10.560 -2.601 15.253 1.00 94.38 73 ALA A C 1
ATOM 539 O O . ALA A 1 73 ? -11.760 -2.392 15.408 1.00 94.38 73 ALA A O 1
ATOM 540 N N . LEU A 1 74 ? -10.011 -3.781 15.571 1.00 95.69 74 LEU A N 1
ATOM 541 C CA . LEU A 1 74 ? -10.793 -4.884 16.141 1.00 95.69 74 LEU A CA 1
ATOM 542 C C . LEU A 1 74 ? -11.357 -4.553 17.532 1.00 95.69 74 LEU A C 1
ATOM 544 O O . LEU A 1 74 ? -12.463 -4.988 17.846 1.00 95.69 74 LEU A O 1
ATOM 548 N N . ILE A 1 75 ? -10.614 -3.799 18.352 1.00 95.81 75 ILE A N 1
ATOM 549 C CA . ILE A 1 75 ? -11.048 -3.383 19.696 1.00 95.81 75 ILE A CA 1
ATOM 550 C C . ILE A 1 75 ? -12.185 -2.358 19.618 1.00 95.81 75 ILE A C 1
ATOM 552 O O . ILE A 1 75 ? -13.151 -2.483 20.363 1.00 95.81 75 ILE A O 1
ATOM 556 N N . ILE A 1 76 ? -12.097 -1.376 18.713 1.00 92.81 76 ILE A N 1
ATOM 557 C CA . ILE A 1 76 ? -13.149 -0.357 18.524 1.00 92.81 76 ILE A CA 1
ATOM 558 C C . ILE A 1 76 ? -14.370 -0.878 17.742 1.00 92.81 76 ILE A C 1
ATOM 560 O O . ILE A 1 76 ? -15.357 -0.164 17.612 1.00 92.81 76 ILE A O 1
ATOM 564 N N . GLY A 1 77 ? -14.327 -2.118 17.238 1.00 92.88 77 GLY A N 1
ATOM 565 C CA . GLY A 1 77 ? -15.432 -2.743 16.499 1.00 92.88 77 GLY A CA 1
ATOM 566 C C . GLY A 1 77 ? -15.474 -2.413 15.002 1.00 92.88 77 GLY A C 1
ATOM 567 O O . GLY A 1 77 ? -16.416 -2.800 14.312 1.00 92.88 77 GLY A O 1
ATOM 568 N N . GLU A 1 78 ? -14.440 -1.764 14.470 1.00 92.50 78 GLU A N 1
ATOM 569 C CA . GLU A 1 78 ? -14.327 -1.377 13.061 1.00 92.50 78 GLU A CA 1
ATOM 570 C C . GLU A 1 78 ? -13.775 -2.539 12.219 1.00 92.50 78 GLU A C 1
ATOM 572 O O . GLU A 1 78 ? -12.671 -2.511 11.666 1.00 92.50 78 GLU A O 1
ATOM 577 N N . TYR A 1 79 ? -14.554 -3.626 12.147 1.00 94.69 79 TYR A N 1
ATOM 578 C CA . TYR A 1 79 ? -14.153 -4.868 11.474 1.00 94.69 79 TYR A CA 1
ATOM 579 C C . TYR A 1 79 ? -13.938 -4.696 9.967 1.00 94.69 79 TYR A C 1
ATOM 581 O O . TYR A 1 79 ? -13.096 -5.387 9.390 1.00 94.69 79 TYR A O 1
ATOM 589 N N . VAL A 1 80 ? -14.701 -3.801 9.329 1.00 92.94 80 VAL A N 1
ATOM 590 C CA . VAL A 1 80 ? -14.590 -3.518 7.889 1.00 92.94 80 VAL A CA 1
ATOM 591 C C . VAL A 1 80 ? -13.227 -2.908 7.586 1.00 92.94 80 VAL A C 1
ATOM 593 O O . VAL A 1 80 ? -12.522 -3.419 6.719 1.00 92.94 80 VAL A O 1
ATOM 596 N N . GLU A 1 81 ? -12.827 -1.896 8.355 1.00 91.50 81 GLU A N 1
ATOM 597 C CA . GLU A 1 81 ? -11.533 -1.223 8.219 1.00 91.50 81 GLU A CA 1
ATOM 598 C C . GLU A 1 81 ? -10.371 -2.180 8.483 1.00 91.50 81 GLU A C 1
ATOM 600 O O . GLU A 1 81 ? -9.430 -2.253 7.695 1.00 91.50 81 GLU A O 1
ATOM 605 N N . ALA A 1 82 ? -10.453 -2.991 9.545 1.00 94.50 82 ALA A N 1
ATOM 606 C CA . ALA A 1 82 ? -9.421 -3.983 9.844 1.00 94.50 82 ALA A CA 1
ATOM 607 C C . ALA A 1 82 ? -9.217 -4.972 8.676 1.00 94.50 82 ALA A C 1
ATOM 609 O O . ALA A 1 82 ? -8.083 -5.263 8.278 1.00 94.50 82 ALA A O 1
ATOM 610 N N . ALA A 1 83 ? -10.314 -5.462 8.092 1.00 95.25 83 ALA A N 1
ATOM 611 C CA . ALA A 1 83 ? -10.273 -6.429 7.002 1.00 95.25 83 ALA A CA 1
ATOM 612 C C . ALA A 1 83 ? -9.798 -5.795 5.685 1.00 95.25 83 ALA A C 1
ATOM 614 O O . ALA A 1 83 ? -8.952 -6.373 4.997 1.00 95.25 83 ALA A O 1
ATOM 615 N N . ALA A 1 84 ? -10.309 -4.606 5.349 1.00 91.88 84 ALA A N 1
ATOM 616 C CA . ALA A 1 84 ? -9.920 -3.852 4.162 1.00 91.88 84 ALA A CA 1
ATOM 617 C C . ALA A 1 84 ? -8.434 -3.478 4.212 1.00 91.88 84 ALA A C 1
ATOM 619 O O . ALA A 1 84 ? -7.692 -3.797 3.280 1.00 91.88 84 ALA A O 1
ATOM 620 N N . LEU A 1 85 ? -7.964 -2.916 5.331 1.00 91.44 85 LEU A N 1
ATOM 621 C CA . LEU A 1 85 ? -6.562 -2.560 5.531 1.00 91.44 85 LEU A CA 1
ATOM 622 C C . LEU A 1 85 ? -5.642 -3.782 5.414 1.00 91.44 85 LEU A C 1
ATOM 624 O O . LEU A 1 85 ? -4.626 -3.742 4.713 1.00 91.44 85 LEU A O 1
ATOM 628 N N . GLY A 1 86 ? -6.001 -4.884 6.080 1.00 92.38 86 GLY A N 1
ATOM 629 C CA . GLY A 1 86 ? -5.244 -6.130 6.015 1.00 92.38 86 GLY A CA 1
ATOM 630 C C . GLY A 1 86 ? -5.131 -6.667 4.584 1.00 92.38 86 GLY A C 1
ATOM 631 O O . GLY A 1 86 ? -4.034 -7.009 4.130 1.00 92.38 86 GLY A O 1
ATOM 632 N N . PHE A 1 87 ? -6.245 -6.686 3.849 1.00 92.25 87 PHE A N 1
ATOM 633 C CA . PHE A 1 87 ? -6.279 -7.098 2.448 1.00 92.25 87 PHE A CA 1
ATOM 634 C C . PHE A 1 87 ? -5.437 -6.193 1.551 1.00 92.25 87 PHE A C 1
ATOM 636 O O . PHE A 1 87 ? -4.624 -6.693 0.776 1.00 92.25 87 PHE A O 1
ATOM 643 N N . LEU A 1 88 ? -5.594 -4.877 1.672 1.00 89.06 88 LEU A N 1
ATOM 644 C CA . LEU A 1 88 ? -4.873 -3.884 0.885 1.00 89.06 88 LEU A CA 1
ATOM 645 C C . LEU A 1 88 ? -3.356 -3.996 1.088 1.00 89.06 88 LEU A C 1
ATOM 647 O O . LEU A 1 88 ? -2.598 -3.973 0.115 1.00 89.06 88 LEU A O 1
ATOM 651 N N . PHE A 1 89 ? -2.902 -4.218 2.323 1.00 87.94 89 PHE A N 1
ATOM 652 C CA . PHE A 1 89 ? -1.486 -4.442 2.614 1.00 87.94 89 PHE A CA 1
ATOM 653 C C . PHE A 1 89 ? -0.975 -5.764 2.017 1.00 87.94 89 PHE A C 1
ATOM 655 O O . PHE A 1 89 ? 0.096 -5.805 1.405 1.00 87.94 89 PHE A O 1
ATOM 662 N N . ALA A 1 90 ? -1.752 -6.847 2.134 1.00 88.94 90 ALA A N 1
ATOM 663 C CA . ALA A 1 90 ? -1.415 -8.133 1.525 1.00 88.94 90 ALA A CA 1
ATOM 664 C C . ALA A 1 90 ? -1.359 -8.047 -0.012 1.00 88.94 90 ALA A C 1
ATOM 666 O O . ALA A 1 90 ? -0.431 -8.575 -0.631 1.00 88.94 90 ALA A O 1
ATOM 667 N N . ALA A 1 91 ? -2.314 -7.346 -0.626 1.00 87.06 91 ALA A N 1
ATOM 668 C CA . ALA A 1 91 ? -2.368 -7.096 -2.060 1.00 87.06 91 ALA A CA 1
ATOM 669 C C . ALA A 1 91 ? -1.186 -6.233 -2.526 1.00 87.06 91 ALA A C 1
ATOM 671 O O . ALA A 1 91 ? -0.544 -6.575 -3.518 1.00 87.06 91 ALA A O 1
ATOM 672 N N . GLY A 1 92 ? -0.838 -5.174 -1.787 1.00 82.94 92 GLY A N 1
ATOM 673 C CA . GLY A 1 92 ? 0.338 -4.340 -2.046 1.00 82.94 92 GLY A CA 1
ATOM 674 C C . GLY A 1 92 ? 1.639 -5.143 -2.018 1.00 82.94 92 GLY A C 1
ATOM 675 O O . GLY A 1 92 ? 2.405 -5.102 -2.979 1.00 82.94 92 GLY A O 1
ATOM 676 N N . ALA A 1 93 ? 1.839 -5.964 -0.982 1.00 80.88 93 ALA A N 1
ATOM 677 C CA . ALA A 1 93 ? 3.000 -6.850 -0.877 1.00 80.88 93 ALA A CA 1
ATOM 678 C C . ALA A 1 93 ? 3.044 -7.908 -1.996 1.00 80.88 93 ALA A C 1
ATOM 680 O O . ALA A 1 93 ? 4.118 -8.313 -2.447 1.00 80.88 93 ALA A O 1
ATOM 681 N N . TRP A 1 94 ? 1.885 -8.381 -2.462 1.00 84.44 94 TRP A N 1
ATOM 682 C CA . TRP A 1 94 ? 1.808 -9.287 -3.607 1.00 84.44 94 TRP A CA 1
ATOM 683 C C . TRP A 1 94 ? 2.148 -8.589 -4.931 1.00 84.44 94 TRP A C 1
ATOM 685 O O . TRP A 1 94 ? 2.897 -9.164 -5.726 1.00 84.44 94 TRP A O 1
ATOM 695 N N . LEU A 1 95 ? 1.650 -7.367 -5.157 1.00 79.31 95 LEU A N 1
ATOM 696 C CA . LEU A 1 95 ? 1.986 -6.542 -6.324 1.00 79.31 95 LEU A CA 1
ATOM 697 C C . LEU A 1 95 ? 3.484 -6.229 -6.358 1.00 79.31 95 LEU A C 1
ATOM 699 O O . LEU A 1 95 ? 4.129 -6.405 -7.388 1.00 79.31 95 LEU A O 1
ATOM 703 N N . GLU A 1 96 ? 4.054 -5.856 -5.216 1.00 73.94 96 GLU A N 1
ATOM 704 C CA . GLU A 1 96 ? 5.489 -5.634 -5.060 1.00 73.94 96 GLU A CA 1
ATOM 705 C C . GLU A 1 96 ? 6.290 -6.907 -5.363 1.00 73.94 96 GLU A C 1
ATOM 707 O O . GLU A 1 96 ? 7.193 -6.895 -6.195 1.00 73.94 96 GLU A O 1
ATOM 712 N N . ALA A 1 97 ? 5.904 -8.051 -4.792 1.00 74.25 97 ALA A N 1
ATOM 713 C CA . ALA A 1 97 ? 6.551 -9.325 -5.098 1.00 74.25 97 ALA A CA 1
ATOM 714 C C . ALA A 1 97 ? 6.372 -9.754 -6.567 1.00 74.25 97 ALA A C 1
ATOM 716 O O . ALA A 1 97 ? 7.173 -10.526 -7.095 1.00 74.25 97 ALA A O 1
ATOM 717 N N . ARG A 1 98 ? 5.300 -9.329 -7.248 1.00 72.19 98 ARG A N 1
ATOM 718 C CA . ARG A 1 98 ? 5.110 -9.559 -8.688 1.00 72.19 98 ARG A CA 1
ATOM 719 C C . ARG A 1 98 ? 6.059 -8.697 -9.515 1.00 72.19 98 ARG A C 1
ATOM 721 O O . ARG A 1 98 ? 6.635 -9.255 -10.445 1.00 72.19 98 ARG A O 1
ATOM 728 N N . ALA A 1 99 ? 6.245 -7.432 -9.141 1.00 63.34 99 ALA A N 1
ATOM 729 C CA . ALA A 1 99 ? 7.201 -6.523 -9.770 1.00 63.34 99 ALA A CA 1
ATOM 730 C C . ALA A 1 99 ? 8.656 -6.988 -9.557 1.00 63.34 99 ALA A C 1
ATOM 732 O O . ALA A 1 99 ? 9.437 -7.024 -10.499 1.00 63.34 99 ALA A O 1
ATOM 733 N N . LEU A 1 100 ? 9.008 -7.449 -8.351 1.00 60.22 100 LEU A N 1
ATOM 734 C CA . LEU A 1 100 ? 10.358 -7.940 -8.036 1.00 60.22 100 LEU A CA 1
ATOM 735 C C . LEU A 1 100 ? 10.692 -9.298 -8.685 1.00 60.22 100 LEU A C 1
ATOM 737 O O . LEU A 1 100 ? 11.855 -9.609 -8.922 1.00 60.22 100 LEU A O 1
ATOM 741 N N . ARG A 1 101 ? 9.697 -10.147 -8.983 1.00 58.50 101 ARG A N 1
ATOM 742 C CA . ARG A 1 101 ? 9.932 -11.456 -9.636 1.00 58.50 101 ARG A CA 1
ATOM 743 C C . ARG A 1 101 ? 10.411 -11.335 -11.078 1.00 58.50 101 ARG A C 1
ATOM 745 O O . ARG A 1 101 ? 11.116 -12.227 -11.544 1.00 58.50 101 ARG A O 1
ATOM 752 N N . GLU A 1 102 ? 10.027 -10.265 -11.762 1.00 54.75 102 GLU A N 1
ATOM 753 C CA . GLU A 1 102 ? 10.509 -9.970 -13.113 1.00 54.75 102 GLU A CA 1
ATOM 754 C C . GLU A 1 102 ? 12.028 -9.680 -13.123 1.00 54.75 102 GLU A C 1
ATOM 756 O O . GLU A 1 102 ? 12.704 -10.101 -14.058 1.00 54.75 102 GLU A O 1
ATOM 761 N N . ILE A 1 103 ? 12.595 -9.152 -12.022 1.00 49.66 103 ILE A N 1
ATOM 762 C CA . ILE A 1 103 ? 14.043 -8.895 -11.837 1.00 49.66 103 ILE A CA 1
ATOM 763 C C . ILE A 1 103 ? 14.856 -10.196 -11.832 1.00 49.66 103 ILE A C 1
ATOM 765 O O . ILE A 1 103 ? 15.798 -10.371 -12.608 1.00 49.66 103 ILE A O 1
ATOM 769 N N . ARG A 1 104 ? 14.474 -11.147 -10.965 1.00 52.41 104 ARG A N 1
ATOM 770 C CA . ARG A 1 104 ? 15.247 -12.384 -10.744 1.00 52.41 104 ARG A CA 1
ATOM 771 C C . ARG A 1 104 ? 15.254 -13.306 -11.961 1.00 52.41 104 ARG A C 1
ATOM 773 O O . ARG A 1 104 ? 16.222 -14.023 -12.178 1.00 52.41 104 ARG A O 1
ATOM 780 N N . GLY A 1 105 ? 14.178 -13.303 -12.750 1.00 54.03 105 GLY A N 1
ATOM 781 C CA . GLY A 1 105 ? 14.051 -14.164 -13.928 1.00 54.03 105 GLY A CA 1
ATOM 782 C C . GLY A 1 105 ? 15.045 -13.817 -15.038 1.00 54.03 105 GLY A C 1
ATOM 783 O O . GLY A 1 105 ? 15.647 -14.721 -15.612 1.00 54.03 105 GLY A O 1
ATOM 784 N N . SER A 1 106 ? 15.235 -12.525 -15.311 1.00 48.81 106 SER A N 1
ATOM 785 C CA . SER A 1 106 ? 16.160 -12.047 -16.347 1.00 48.81 106 SER A CA 1
ATOM 786 C C . SER A 1 106 ? 17.618 -12.126 -15.888 1.00 48.81 106 SER A C 1
ATOM 788 O O . SER A 1 106 ? 18.482 -12.558 -16.646 1.00 48.81 106 SER A O 1
ATOM 790 N N . LEU A 1 107 ? 17.891 -11.806 -14.618 1.00 51.91 107 LEU A N 1
ATOM 791 C CA . LEU A 1 107 ? 19.238 -11.899 -14.050 1.00 51.91 107 LEU A CA 1
ATOM 792 C C . LEU A 1 107 ? 19.725 -13.346 -13.943 1.00 51.91 107 LEU A C 1
ATOM 794 O O . LEU A 1 107 ? 20.875 -13.616 -14.267 1.00 51.91 107 LEU A O 1
ATOM 798 N N . LYS A 1 108 ? 18.854 -14.287 -13.549 1.00 60.53 108 LYS A N 1
ATOM 799 C CA . LYS A 1 108 ? 19.214 -15.707 -13.472 1.00 60.53 108 LYS A CA 1
ATOM 800 C C . LYS A 1 108 ? 19.737 -16.228 -14.810 1.00 60.53 108 LYS A C 1
ATOM 802 O O . LYS A 1 108 ? 20.725 -16.939 -14.819 1.00 60.53 108 LYS A O 1
ATOM 807 N N . ARG A 1 109 ? 19.141 -15.828 -15.938 1.00 61.22 109 ARG A N 1
ATOM 808 C CA . ARG A 1 109 ? 19.606 -16.251 -17.271 1.00 61.22 109 ARG A CA 1
ATOM 809 C C . ARG A 1 109 ? 20.966 -15.663 -17.631 1.00 61.22 109 ARG A C 1
ATOM 811 O O . ARG A 1 109 ? 21.814 -16.378 -18.156 1.00 61.22 109 ARG A O 1
ATOM 818 N N . TYR A 1 110 ? 21.191 -14.391 -17.304 1.00 56.75 110 TYR A N 1
ATOM 819 C CA . TYR A 1 110 ? 22.495 -13.758 -17.491 1.00 56.75 110 TYR A CA 1
ATOM 820 C C . TYR A 1 110 ? 23.568 -14.401 -16.599 1.00 56.75 110 TYR A C 1
ATOM 822 O O . TYR A 1 110 ? 24.663 -14.703 -17.068 1.00 56.75 110 TYR A O 1
ATOM 830 N N . MET A 1 111 ? 23.234 -14.695 -15.340 1.00 60.69 111 MET A N 1
ATOM 831 C CA . MET A 1 111 ? 24.123 -15.391 -14.413 1.00 60.69 111 MET A CA 1
ATOM 832 C C . MET A 1 111 ? 24.378 -16.842 -14.817 1.00 60.69 111 MET A C 1
ATOM 834 O O . MET A 1 111 ? 25.518 -17.277 -14.735 1.00 60.69 111 MET A O 1
ATOM 838 N N . ASP A 1 112 ? 23.373 -17.565 -15.316 1.00 65.44 112 ASP A N 1
ATOM 839 C CA . ASP A 1 112 ? 23.525 -18.915 -15.871 1.00 65.44 112 ASP A CA 1
ATOM 840 C C . ASP A 1 112 ? 24.458 -18.894 -17.101 1.00 65.44 112 ASP A C 1
ATOM 842 O O . ASP A 1 112 ? 25.220 -19.837 -17.321 1.00 65.44 112 ASP A O 1
ATOM 846 N N . GLY A 1 113 ? 24.438 -17.812 -17.891 1.00 68.38 113 GLY A N 1
ATOM 847 C CA . GLY A 1 113 ? 25.355 -17.586 -19.014 1.00 68.38 113 GLY A CA 1
ATOM 848 C C . GLY A 1 113 ? 26.778 -17.204 -18.587 1.00 68.38 113 GLY A C 1
ATOM 849 O O . GLY A 1 113 ? 27.749 -17.682 -19.172 1.00 68.38 113 GLY A O 1
ATOM 850 N N . LEU A 1 114 ? 26.934 -16.385 -17.544 1.00 63.59 114 LEU A N 1
ATOM 851 C CA . LEU A 1 114 ? 28.246 -16.061 -16.975 1.00 63.59 114 LEU A CA 1
ATOM 852 C C . LEU A 1 114 ? 28.864 -17.262 -16.254 1.00 63.59 114 LEU A C 1
ATOM 854 O O . LEU A 1 114 ? 30.046 -17.527 -16.439 1.00 63.59 114 LEU A O 1
ATOM 858 N N . ALA A 1 115 ? 28.075 -18.028 -15.500 1.00 66.75 115 ALA A N 1
ATOM 859 C CA . ALA A 1 115 ? 28.523 -19.216 -14.778 1.00 66.75 115 ALA A CA 1
ATOM 860 C C . ALA A 1 115 ? 29.091 -20.293 -15.714 1.00 66.75 115 ALA A C 1
ATOM 862 O O . ALA A 1 115 ? 30.031 -20.984 -15.338 1.00 66.75 115 ALA A O 1
ATOM 863 N N . GLN A 1 116 ? 28.591 -20.393 -16.952 1.00 68.06 116 GLN A N 1
ATOM 864 C CA . GLN A 1 116 ? 29.162 -21.275 -17.982 1.00 68.06 116 GLN A CA 1
ATOM 865 C C . GLN A 1 116 ? 30.574 -20.862 -18.428 1.00 68.06 116 GLN A C 1
ATOM 867 O O . GLN A 1 116 ? 31.320 -21.697 -18.933 1.00 68.06 116 GLN A O 1
ATOM 872 N N . ASN A 1 117 ? 30.942 -19.591 -18.249 1.00 69.12 117 ASN A N 1
ATOM 873 C CA . ASN A 1 117 ? 32.221 -19.024 -18.679 1.00 69.12 117 ASN A CA 1
ATOM 874 C C . ASN A 1 117 ? 33.220 -18.827 -17.525 1.00 69.12 117 ASN A C 1
ATOM 876 O O . ASN A 1 117 ? 34.366 -18.446 -17.768 1.00 69.12 117 ASN A O 1
ATOM 880 N N . VAL A 1 118 ? 32.811 -19.071 -16.275 1.00 74.31 118 VAL A N 1
ATOM 881 C CA . VAL A 1 118 ? 33.694 -18.983 -15.105 1.00 74.31 118 VAL A CA 1
ATOM 882 C C . VAL A 1 118 ? 34.345 -20.355 -14.865 1.00 74.31 118 VAL A C 1
ATOM 884 O O . VAL A 1 118 ? 33.628 -21.336 -14.686 1.00 74.31 118 VAL A O 1
ATOM 887 N N . PRO A 1 119 ? 35.690 -20.455 -14.833 1.00 74.19 119 PRO A N 1
ATOM 888 C CA . PRO A 1 119 ? 36.391 -21.733 -14.656 1.00 74.19 119 PRO A CA 1
ATOM 889 C C . PRO A 1 119 ? 36.161 -22.399 -13.293 1.00 74.19 119 PRO A C 1
ATOM 891 O O . PRO A 1 119 ? 36.296 -23.615 -13.176 1.00 74.19 119 PRO A O 1
ATOM 894 N N . ASP A 1 120 ? 35.854 -21.599 -12.268 1.00 83.81 120 ASP A N 1
ATOM 895 C CA . ASP A 1 120 ? 35.654 -22.042 -10.889 1.00 83.81 120 ASP A CA 1
ATOM 896 C C . ASP A 1 120 ? 34.161 -21.975 -10.496 1.00 83.81 120 ASP A C 1
ATOM 898 O O . ASP A 1 120 ? 33.593 -20.877 -10.411 1.00 83.81 120 ASP A O 1
ATOM 902 N N . PRO A 1 121 ? 33.507 -23.123 -10.235 1.00 75.75 121 PRO A N 1
ATOM 903 C CA . PRO A 1 121 ? 32.096 -23.166 -9.870 1.00 75.75 121 PRO A CA 1
ATOM 904 C C . PRO A 1 121 ? 31.796 -22.505 -8.516 1.00 75.75 121 PRO A C 1
ATOM 906 O O . PRO A 1 121 ? 30.694 -21.988 -8.334 1.00 75.75 121 PRO A O 1
ATOM 909 N N . GLU A 1 122 ? 32.742 -22.474 -7.573 1.00 81.19 122 GLU A N 1
ATOM 910 C CA . GLU A 1 122 ? 32.529 -21.866 -6.254 1.00 81.19 122 GLU A CA 1
ATOM 911 C C . GLU A 1 122 ? 32.545 -20.331 -6.353 1.00 81.19 122 GLU A C 1
ATOM 913 O O . GLU A 1 122 ? 31.680 -19.646 -5.798 1.00 81.19 122 GLU A O 1
ATOM 918 N N . LEU A 1 123 ? 33.449 -19.790 -7.177 1.00 77.38 123 LEU A N 1
ATOM 919 C CA . LEU A 1 123 ? 33.490 -18.370 -7.523 1.00 77.38 123 LEU A CA 1
ATOM 920 C C . LEU A 1 123 ? 32.256 -17.937 -8.331 1.00 77.38 123 LEU A C 1
ATOM 922 O O . LEU A 1 123 ? 31.728 -16.851 -8.098 1.00 77.38 123 LEU A O 1
ATOM 926 N N . ALA A 1 124 ? 31.761 -18.779 -9.244 1.00 72.81 124 ALA A N 1
ATOM 927 C CA . ALA A 1 124 ? 30.543 -18.501 -10.006 1.00 72.81 124 ALA A CA 1
ATOM 928 C C . ALA A 1 124 ? 29.311 -18.371 -9.094 1.00 72.81 124 ALA A C 1
ATOM 930 O O . ALA A 1 124 ? 28.530 -17.431 -9.249 1.00 72.81 124 ALA A O 1
ATOM 931 N N . VAL A 1 125 ? 29.167 -19.272 -8.113 1.00 74.56 125 VAL A N 1
ATOM 932 C CA . VAL A 1 125 ? 28.084 -19.224 -7.117 1.00 74.56 125 VAL A CA 1
ATOM 933 C C . VAL A 1 125 ? 28.227 -18.006 -6.207 1.00 74.56 125 VAL A C 1
ATOM 935 O O . VAL A 1 125 ? 27.239 -17.319 -5.977 1.00 74.56 125 VAL A O 1
ATOM 938 N N . LEU A 1 126 ? 29.437 -17.679 -5.742 1.00 78.19 126 LEU A N 1
ATOM 939 C CA . LEU A 1 126 ? 29.673 -16.503 -4.898 1.00 78.19 126 LEU A CA 1
ATOM 940 C C . LEU A 1 126 ? 29.379 -15.185 -5.631 1.00 78.19 126 LEU A C 1
ATOM 942 O O . LEU A 1 126 ? 28.777 -14.280 -5.055 1.00 78.19 126 LEU A O 1
ATOM 946 N N . ILE A 1 127 ? 29.799 -15.064 -6.896 1.00 71.50 127 ILE A N 1
ATOM 947 C CA . ILE A 1 127 ? 29.501 -13.891 -7.729 1.00 71.50 127 ILE A CA 1
ATOM 948 C C . ILE A 1 127 ? 27.992 -13.804 -7.978 1.00 71.50 127 ILE A C 1
ATOM 950 O O . ILE A 1 127 ? 27.429 -12.720 -7.851 1.00 71.50 127 ILE A O 1
ATOM 954 N N . ALA A 1 128 ? 27.328 -14.926 -8.273 1.00 68.12 128 ALA A N 1
ATOM 955 C CA . ALA A 1 128 ? 25.877 -14.966 -8.433 1.00 68.12 128 ALA A CA 1
ATOM 956 C C . ALA A 1 128 ? 25.144 -14.527 -7.157 1.00 68.12 128 ALA A C 1
ATOM 958 O O . ALA A 1 128 ? 24.280 -13.661 -7.236 1.00 68.12 128 ALA A O 1
ATOM 959 N N . ASP A 1 129 ? 25.533 -15.054 -5.995 1.00 67.56 129 ASP A N 1
ATOM 960 C CA . ASP A 1 129 ? 24.914 -14.757 -4.700 1.00 67.56 129 ASP A CA 1
ATOM 961 C C . ASP A 1 129 ? 25.143 -13.292 -4.290 1.00 67.56 129 ASP A C 1
ATOM 963 O O . ASP A 1 129 ? 24.216 -12.604 -3.875 1.00 67.56 129 ASP A O 1
ATOM 967 N N . ARG A 1 130 ? 26.348 -12.748 -4.513 1.00 66.62 130 ARG A N 1
ATOM 968 C CA . ARG A 1 130 ? 26.658 -11.329 -4.251 1.00 66.62 130 ARG A CA 1
ATOM 969 C C . ARG A 1 130 ? 25.961 -10.365 -5.205 1.00 66.62 130 ARG A C 1
ATOM 971 O O . ARG A 1 130 ? 25.572 -9.277 -4.781 1.00 66.62 130 ARG A O 1
ATOM 978 N N . ILE A 1 131 ? 25.813 -10.730 -6.478 1.00 62.06 131 ILE A N 1
ATOM 979 C CA . ILE A 1 131 ? 25.047 -9.930 -7.441 1.00 62.06 131 ILE A CA 1
ATOM 980 C C . ILE A 1 131 ? 23.553 -10.008 -7.102 1.00 62.06 131 ILE A C 1
ATOM 982 O O . ILE A 1 131 ? 22.890 -8.973 -7.114 1.00 62.06 131 ILE A O 1
ATOM 986 N N . GLU A 1 132 ? 23.025 -11.182 -6.743 1.00 60.97 132 GLU A N 1
ATOM 987 C CA . GLU A 1 132 ? 21.635 -11.350 -6.300 1.00 60.97 132 GLU A CA 1
ATOM 988 C C . GLU A 1 132 ? 21.353 -10.539 -5.019 1.00 60.97 132 GLU A C 1
ATOM 990 O O . GLU A 1 132 ? 20.359 -9.815 -4.971 1.00 60.97 132 GLU A O 1
ATOM 995 N N . GLU A 1 133 ? 22.267 -10.545 -4.042 1.00 57.50 133 GLU A N 1
ATOM 996 C CA . GLU A 1 133 ? 22.194 -9.749 -2.805 1.00 57.50 133 GLU A CA 1
ATOM 997 C C . GLU A 1 133 ? 22.261 -8.229 -3.079 1.00 57.50 133 GLU A C 1
ATOM 999 O O . GLU A 1 133 ? 21.524 -7.450 -2.472 1.00 57.50 133 GLU A O 1
ATOM 1004 N N . ALA A 1 134 ? 23.079 -7.781 -4.042 1.00 52.75 134 ALA A N 1
ATOM 1005 C CA . ALA A 1 134 ? 23.148 -6.371 -4.451 1.00 52.75 134 ALA A CA 1
ATOM 1006 C C . ALA A 1 134 ? 21.897 -5.900 -5.233 1.00 52.75 134 ALA A C 1
ATOM 1008 O O . ALA A 1 134 ? 21.523 -4.721 -5.180 1.00 52.75 134 ALA A O 1
ATOM 1009 N N . GLN A 1 135 ? 21.236 -6.817 -5.946 1.00 50.16 135 GLN A N 1
ATOM 1010 C CA . GLN A 1 135 ? 20.039 -6.566 -6.763 1.00 50.16 135 GLN A CA 1
ATOM 1011 C C . GLN A 1 135 ? 18.733 -6.582 -5.954 1.00 50.16 135 GLN A C 1
ATOM 1013 O O . GLN A 1 135 ? 17.719 -6.081 -6.433 1.00 50.16 135 GLN A O 1
ATOM 1018 N N . GLU A 1 136 ? 18.735 -7.070 -4.708 1.00 54.75 136 GLU A N 1
ATOM 1019 C CA . GLU A 1 136 ? 17.599 -6.901 -3.786 1.00 54.75 136 GLU A CA 1
ATOM 1020 C C . GLU A 1 136 ? 17.423 -5.452 -3.290 1.00 54.75 136 GLU A C 1
ATOM 1022 O O . GLU A 1 136 ? 16.552 -5.181 -2.457 1.00 54.75 136 GLU A O 1
ATOM 1027 N N . SER A 1 137 ? 18.213 -4.495 -3.792 1.00 55.22 137 SER A N 1
ATOM 1028 C CA . SER A 1 137 ? 18.080 -3.100 -3.386 1.00 55.22 137 SER A CA 1
ATOM 1029 C C . SER A 1 137 ? 16.751 -2.500 -3.892 1.00 55.22 137 SER A C 1
ATOM 1031 O O . SER A 1 137 ? 16.490 -2.465 -5.096 1.00 55.22 137 SER A O 1
ATOM 1033 N N . PRO A 1 138 ? 15.870 -2.024 -2.988 1.00 60.28 138 PRO A N 1
ATOM 1034 C CA . PRO A 1 138 ? 14.587 -1.448 -3.381 1.00 60.28 138 PRO A CA 1
ATOM 1035 C C . PRO A 1 138 ? 14.788 -0.203 -4.251 1.00 60.28 138 PRO A C 1
ATOM 1037 O O . PRO A 1 138 ? 15.794 0.501 -4.106 1.00 60.28 138 PRO A O 1
ATOM 1040 N N . THR A 1 139 ? 13.812 0.117 -5.107 1.00 66.19 139 THR A N 1
ATOM 1041 C CA . THR A 1 139 ? 13.876 1.327 -5.944 1.00 66.19 139 THR A CA 1
ATOM 1042 C C . THR A 1 139 ? 13.975 2.596 -5.090 1.00 66.19 139 THR A C 1
ATOM 1044 O O . THR A 1 139 ? 13.649 2.591 -3.899 1.00 66.19 139 THR A O 1
ATOM 1047 N N . THR A 1 140 ? 14.376 3.729 -5.671 1.00 69.00 140 THR A N 1
ATOM 1048 C CA . THR A 1 140 ? 14.533 4.994 -4.927 1.00 69.00 140 THR A CA 1
ATOM 1049 C C . THR A 1 140 ? 13.231 5.391 -4.227 1.00 69.00 140 THR A C 1
ATOM 1051 O O . THR A 1 140 ? 13.240 5.879 -3.092 1.00 69.00 140 THR A O 1
ATOM 1054 N N . ARG A 1 141 ? 12.082 5.158 -4.877 1.00 76.12 141 ARG A N 1
ATOM 1055 C CA . ARG A 1 141 ? 10.764 5.426 -4.286 1.00 76.12 141 ARG A CA 1
ATOM 1056 C C . ARG A 1 141 ? 10.375 4.424 -3.201 1.00 76.12 141 ARG A C 1
ATOM 1058 O O . ARG A 1 141 ? 9.791 4.846 -2.208 1.00 76.12 141 ARG A O 1
ATOM 1065 N N . GLN A 1 142 ? 10.743 3.151 -3.322 1.00 69.56 142 GLN A N 1
ATOM 1066 C CA . GLN A 1 142 ? 10.559 2.165 -2.248 1.00 69.56 142 GLN A CA 1
ATOM 1067 C C . GLN A 1 142 ? 11.465 2.454 -1.037 1.00 69.56 142 GLN A C 1
ATOM 1069 O O . GLN A 1 142 ? 11.009 2.414 0.104 1.00 69.56 142 GLN A O 1
ATOM 1074 N N . GLN A 1 143 ? 12.722 2.852 -1.258 1.00 75.50 143 GLN A N 1
ATOM 1075 C CA . GLN A 1 143 ? 13.629 3.289 -0.189 1.00 75.50 143 GLN A CA 1
ATOM 1076 C C . GLN A 1 143 ? 13.085 4.505 0.559 1.00 75.50 143 GLN A C 1
ATOM 1078 O O . GLN A 1 143 ? 13.208 4.587 1.781 1.00 75.50 143 GLN A O 1
ATOM 1083 N N . PHE A 1 144 ? 12.467 5.450 -0.157 1.00 78.75 144 PHE A N 1
ATOM 1084 C CA . PHE A 1 144 ? 11.797 6.583 0.471 1.00 78.75 144 PHE A CA 1
ATOM 1085 C C . PHE A 1 144 ? 10.688 6.124 1.426 1.00 78.75 144 PHE A C 1
ATOM 1087 O O . PHE A 1 144 ? 10.644 6.617 2.551 1.00 78.75 144 PHE A O 1
ATOM 1094 N N . LEU A 1 145 ? 9.854 5.154 1.028 1.00 76.62 145 LEU A N 1
ATOM 1095 C CA . LEU A 1 145 ? 8.822 4.588 1.906 1.00 76.62 145 LEU A CA 1
ATOM 1096 C C . LEU A 1 145 ? 9.431 3.988 3.179 1.00 76.62 145 LEU A C 1
ATOM 1098 O O . LEU A 1 145 ? 8.945 4.258 4.276 1.00 76.62 145 LEU A O 1
ATOM 1102 N N . GLN A 1 146 ? 10.534 3.248 3.050 1.00 75.69 146 GLN A N 1
ATOM 1103 C CA . GLN A 1 146 ? 11.213 2.648 4.199 1.00 75.69 146 GLN A CA 1
ATOM 1104 C C . GLN A 1 146 ? 11.839 3.699 5.133 1.00 75.69 146 GLN A C 1
ATOM 1106 O O . GLN A 1 146 ? 11.739 3.591 6.354 1.00 75.69 146 GLN A O 1
ATOM 1111 N N . ARG A 1 147 ? 12.467 4.746 4.586 1.00 80.31 147 ARG A N 1
ATOM 1112 C CA . ARG A 1 147 ? 13.033 5.852 5.384 1.00 80.31 147 ARG A CA 1
ATOM 1113 C C . ARG A 1 147 ? 11.943 6.657 6.080 1.00 80.31 147 ARG A C 1
ATOM 1115 O O . ARG A 1 147 ? 12.095 7.010 7.245 1.00 80.31 147 ARG A O 1
ATOM 1122 N N . PHE A 1 148 ? 10.846 6.914 5.374 1.00 85.06 148 PHE A N 1
ATOM 1123 C CA . PHE A 1 148 ? 9.662 7.548 5.934 1.00 85.06 148 PHE A CA 1
ATOM 1124 C C . PHE A 1 148 ? 9.130 6.741 7.121 1.00 85.06 148 PHE A C 1
ATOM 1126 O O . PHE A 1 148 ? 8.913 7.313 8.184 1.00 85.06 148 PHE A O 1
ATOM 1133 N N . ALA A 1 149 ? 9.013 5.418 6.985 1.00 81.75 149 ALA A N 1
ATOM 1134 C CA . ALA A 1 149 ? 8.533 4.531 8.042 1.00 81.75 149 ALA A CA 1
ATOM 1135 C C . ALA A 1 149 ? 9.315 4.654 9.353 1.00 81.75 149 ALA A C 1
ATOM 1137 O O . ALA A 1 149 ? 8.704 4.720 10.422 1.00 81.75 149 ALA A O 1
ATOM 1138 N N . ASN A 1 150 ? 10.646 4.727 9.253 1.00 84.94 150 ASN A N 1
ATOM 1139 C CA . ASN A 1 150 ? 11.551 4.800 10.400 1.00 84.94 150 ASN A CA 1
ATOM 1140 C C . ASN A 1 150 ? 11.386 6.092 11.216 1.00 84.94 150 ASN A C 1
ATOM 1142 O O . ASN A 1 150 ? 11.787 6.128 12.375 1.00 84.94 150 ASN A O 1
ATOM 1146 N N . VAL A 1 151 ? 10.813 7.146 10.629 1.00 89.56 151 VAL A N 1
ATOM 1147 C CA . VAL A 1 151 ? 10.536 8.421 11.310 1.00 89.56 151 VAL A CA 1
ATOM 1148 C C . VAL A 1 151 ? 9.057 8.535 11.668 1.00 89.56 151 VAL A C 1
ATOM 1150 O O . VAL A 1 151 ? 8.704 8.899 12.786 1.00 89.56 151 VAL A O 1
ATOM 1153 N N . TYR A 1 152 ? 8.183 8.190 10.730 1.00 91.50 152 TYR A N 1
ATOM 1154 C CA . TYR A 1 152 ? 6.742 8.340 10.858 1.00 91.50 152 TYR A CA 1
ATOM 1155 C C . TYR A 1 152 ? 6.147 7.405 11.914 1.00 91.50 152 TYR A C 1
ATOM 1157 O O . TYR A 1 152 ? 5.403 7.859 12.778 1.00 91.50 152 TYR A O 1
ATOM 1165 N N . THR A 1 153 ? 6.511 6.119 11.897 1.00 92.94 153 THR A N 1
ATOM 1166 C CA . THR A 1 153 ? 5.994 5.130 12.857 1.00 92.94 153 THR A CA 1
ATOM 1167 C C . THR A 1 153 ? 6.271 5.532 14.308 1.00 92.94 153 THR A C 1
ATOM 1169 O O . THR A 1 153 ? 5.313 5.624 15.077 1.00 92.94 153 THR A O 1
ATOM 1172 N N . PRO A 1 154 ? 7.523 5.824 14.723 1.00 93.56 154 PRO A N 1
ATOM 1173 C CA . PRO A 1 154 ? 7.763 6.254 16.095 1.00 93.56 154 PRO A CA 1
ATOM 1174 C C . PRO A 1 154 ? 7.106 7.604 16.406 1.00 93.56 154 PRO A C 1
ATOM 1176 O O . PRO A 1 154 ? 6.588 7.763 17.507 1.00 93.56 154 PRO A O 1
ATOM 1179 N N . ALA A 1 155 ? 7.054 8.549 15.459 1.00 95.12 155 ALA A N 1
ATOM 1180 C CA . ALA A 1 155 ? 6.380 9.831 15.673 1.00 95.12 155 ALA A CA 1
ATOM 1181 C C . ALA A 1 155 ? 4.880 9.661 15.967 1.00 95.12 155 ALA A C 1
ATOM 1183 O O . ALA A 1 155 ? 4.372 10.265 16.908 1.00 95.12 155 ALA A O 1
ATOM 1184 N N . VAL A 1 156 ? 4.184 8.800 15.218 1.00 96.12 156 VAL A N 1
ATOM 1185 C CA . VAL A 1 156 ? 2.768 8.477 15.449 1.00 96.12 156 VAL A CA 1
ATOM 1186 C C . VAL A 1 156 ? 2.567 7.776 16.788 1.00 96.12 156 VAL A C 1
ATOM 1188 O O . VAL A 1 156 ? 1.637 8.117 17.511 1.00 96.12 156 VAL A O 1
ATOM 1191 N N . LEU A 1 157 ? 3.430 6.823 17.150 1.00 95.31 157 LEU A N 1
ATOM 1192 C CA . LEU A 1 157 ? 3.327 6.135 18.441 1.00 95.31 157 LEU A CA 1
ATOM 1193 C C . LEU A 1 157 ? 3.532 7.102 19.615 1.00 95.31 157 LEU A C 1
ATOM 1195 O O . LEU A 1 157 ? 2.780 7.054 20.586 1.00 95.31 157 LEU A O 1
ATOM 1199 N N . VAL A 1 158 ? 4.503 8.014 19.515 1.00 96.62 158 VAL A N 1
ATOM 1200 C CA . VAL A 1 158 ? 4.703 9.076 20.512 1.00 96.62 158 VAL A CA 1
ATOM 1201 C C . VAL A 1 158 ? 3.485 9.994 20.565 1.00 96.62 158 VAL A C 1
ATOM 1203 O O . VAL A 1 158 ? 2.992 10.277 21.654 1.00 96.62 158 VAL A O 1
ATOM 1206 N N . LEU A 1 159 ? 2.955 10.413 19.413 1.00 96.25 159 LEU A N 1
ATOM 1207 C CA . LEU A 1 159 ? 1.748 11.235 19.344 1.00 96.25 159 LEU A CA 1
ATOM 1208 C C . LEU A 1 159 ? 0.541 10.536 19.987 1.00 96.25 159 LEU A C 1
ATOM 1210 O O . LEU A 1 159 ? -0.194 11.176 20.728 1.00 96.25 159 LEU A O 1
ATOM 1214 N N . ALA A 1 160 ? 0.363 9.234 19.763 1.00 96.62 160 ALA A N 1
ATOM 1215 C CA . ALA A 1 160 ? -0.701 8.439 20.370 1.00 96.62 160 ALA A CA 1
ATOM 1216 C C . ALA A 1 160 ? -0.588 8.406 21.904 1.00 96.62 160 ALA A C 1
ATOM 1218 O O . ALA A 1 160 ? -1.584 8.593 22.603 1.00 96.62 160 ALA A O 1
ATOM 1219 N N . VAL A 1 161 ? 0.628 8.236 22.437 1.00 97.12 161 VAL A N 1
ATOM 1220 C CA . VAL A 1 161 ? 0.883 8.296 23.885 1.00 97.12 161 VAL A CA 1
ATOM 1221 C C . VAL A 1 161 ? 0.602 9.695 24.434 1.00 97.12 161 VAL A C 1
ATOM 1223 O O . VAL A 1 161 ? -0.084 9.823 25.444 1.00 97.12 161 VAL A O 1
ATOM 1226 N N . LEU A 1 162 ? 1.081 10.749 23.770 1.00 96.56 162 LEU A N 1
ATOM 1227 C CA . LEU A 1 162 ? 0.820 12.132 24.182 1.00 96.56 162 LEU A CA 1
ATOM 1228 C C . LEU A 1 162 ? -0.677 12.457 24.164 1.00 96.56 162 LEU A C 1
ATOM 1230 O O . LEU A 1 162 ? -1.186 13.068 25.102 1.00 96.56 162 LEU A O 1
ATOM 1234 N N . LEU A 1 163 ? -1.390 12.005 23.131 1.00 95.19 163 LEU A N 1
ATOM 1235 C CA . LEU A 1 163 ? -2.831 12.177 23.022 1.00 95.19 163 LEU A CA 1
ATOM 1236 C C . LEU A 1 163 ? -3.562 11.450 24.152 1.00 95.19 163 LEU A C 1
ATOM 1238 O O . LEU A 1 163 ? -4.489 12.018 24.723 1.00 95.19 163 LEU A O 1
ATOM 1242 N N . TYR A 1 164 ? -3.135 10.238 24.519 1.00 96.06 164 TYR A N 1
ATOM 1243 C CA . TYR A 1 164 ? -3.696 9.522 25.665 1.00 96.06 164 TYR A CA 1
ATOM 1244 C C . TYR A 1 164 ? -3.476 10.285 26.973 1.00 96.06 164 TYR A C 1
ATOM 1246 O O . TYR A 1 164 ? -4.414 10.458 27.746 1.00 96.06 164 TYR A O 1
ATOM 1254 N N . LEU A 1 165 ? -2.259 10.787 27.204 1.00 96.81 165 LEU A N 1
ATOM 1255 C CA . LEU A 1 165 ? -1.927 11.542 28.414 1.00 96.81 165 LEU A CA 1
ATOM 1256 C C . LEU A 1 165 ? -2.730 12.845 28.537 1.00 96.81 165 LEU A C 1
ATOM 1258 O O . LEU A 1 165 ? -3.032 13.259 29.651 1.00 96.81 165 LEU A O 1
ATOM 1262 N N . PHE A 1 166 ? -3.075 13.485 27.416 1.00 94.19 166 PHE A N 1
ATOM 1263 C CA . PHE A 1 166 ? -3.849 14.727 27.413 1.00 94.19 166 PHE A CA 1
ATOM 1264 C C . PHE A 1 166 ? -5.368 14.501 27.460 1.00 94.19 166 PHE A C 1
ATOM 1266 O O . PHE A 1 166 ? -6.069 15.190 28.195 1.00 94.19 166 PHE A O 1
ATOM 1273 N N . SER A 1 167 ? -5.886 13.554 26.674 1.00 92.75 167 SER A N 1
ATOM 1274 C CA . SER A 1 167 ? -7.333 13.321 26.530 1.00 92.75 167 SER A CA 1
ATOM 1275 C C . SER A 1 167 ? -7.906 12.325 27.541 1.00 92.75 167 SER A C 1
ATOM 1277 O O . SER A 1 167 ? -9.092 12.388 27.851 1.00 92.75 167 SER A O 1
ATOM 1279 N N . GLY A 1 168 ? -7.102 11.363 28.008 1.00 93.75 168 GLY A N 1
ATOM 1280 C CA . GLY A 1 168 ? -7.561 10.208 28.784 1.00 93.75 168 GLY A CA 1
ATOM 1281 C C . GLY A 1 168 ? -8.467 9.235 28.015 1.00 93.75 168 GLY A C 1
ATOM 1282 O O . GLY A 1 168 ? -8.927 8.253 28.595 1.00 93.75 168 GLY A O 1
ATOM 1283 N N . ASN A 1 169 ? -8.738 9.475 26.727 1.00 91.81 169 ASN A N 1
ATOM 1284 C CA . ASN A 1 169 ? -9.701 8.705 25.948 1.00 91.81 169 ASN A CA 1
ATOM 1285 C C . ASN A 1 169 ? -8.996 7.662 25.070 1.00 91.81 169 ASN A C 1
ATOM 1287 O O . ASN A 1 169 ? -8.353 7.989 24.071 1.00 91.81 169 ASN A O 1
ATOM 1291 N N . ILE A 1 170 ? -9.150 6.385 25.427 1.00 91.94 170 ILE A N 1
ATOM 1292 C CA . ILE A 1 170 ? -8.537 5.284 24.680 1.00 91.94 170 ILE A CA 1
ATOM 1293 C C . ILE A 1 170 ? -9.137 5.108 23.280 1.00 91.94 170 ILE A C 1
ATOM 1295 O O . ILE A 1 170 ? -8.395 4.791 22.354 1.00 91.94 170 ILE A O 1
ATOM 1299 N N . GLU A 1 171 ? -10.433 5.369 23.087 1.00 90.56 171 GLU A N 1
ATOM 1300 C CA . GLU A 1 171 ? -11.074 5.256 21.771 1.00 90.56 171 GLU A CA 1
ATOM 1301 C C . GLU A 1 171 ? -10.457 6.251 20.787 1.00 90.56 171 GLU A C 1
ATOM 1303 O O . GLU A 1 171 ? -10.110 5.882 19.667 1.00 90.56 171 GLU A O 1
ATOM 1308 N N . GLN A 1 172 ? -10.217 7.492 21.224 1.00 91.31 172 GLN A N 1
ATOM 1309 C CA . GLN A 1 172 ? -9.578 8.524 20.401 1.00 91.31 172 GLN A CA 1
ATOM 1310 C C . GLN A 1 172 ? -8.140 8.142 20.009 1.00 91.31 172 GLN A C 1
ATOM 1312 O O . GLN A 1 172 ? -7.704 8.399 18.887 1.00 91.31 172 GLN A O 1
ATOM 1317 N N . VAL A 1 173 ? -7.409 7.485 20.910 1.00 94.75 173 VAL A N 1
ATOM 1318 C CA . VAL A 1 173 ? -6.034 7.022 20.672 1.00 94.75 173 VAL A CA 1
ATOM 1319 C C . VAL A 1 173 ? -6.004 5.854 19.691 1.00 94.75 173 VAL A C 1
ATOM 1321 O O . VAL A 1 173 ? -5.205 5.863 18.755 1.00 94.75 173 VAL A O 1
ATOM 1324 N N . LEU A 1 174 ? -6.891 4.868 19.861 1.00 93.75 174 LEU A N 1
ATOM 1325 C CA . LEU A 1 174 ? -7.025 3.747 18.927 1.00 93.75 174 LEU A CA 1
ATOM 1326 C C . LEU A 1 174 ? -7.424 4.242 17.535 1.00 93.75 174 LEU A C 1
ATOM 1328 O O . LEU A 1 174 ? -6.850 3.815 16.538 1.00 93.75 174 LEU A O 1
ATOM 1332 N N . THR A 1 175 ? -8.326 5.214 17.478 1.00 91.94 175 THR A N 1
ATOM 1333 C CA . THR A 1 175 ? -8.743 5.883 16.242 1.00 91.94 175 THR A CA 1
ATOM 1334 C C . THR A 1 175 ? -7.589 6.586 15.553 1.00 91.94 175 THR A C 1
ATOM 1336 O O . THR A 1 175 ? -7.406 6.427 14.348 1.00 91.94 175 THR A O 1
ATOM 1339 N N . LEU A 1 176 ? -6.786 7.340 16.312 1.00 94.19 176 LEU A N 1
ATOM 1340 C CA . LEU A 1 176 ? -5.594 7.989 15.781 1.00 94.19 176 LEU A CA 1
ATOM 1341 C C . LEU A 1 176 ? -4.649 6.954 15.176 1.00 94.19 176 LEU A C 1
ATOM 1343 O O . LEU A 1 176 ? -4.178 7.162 14.065 1.00 94.19 176 LEU A O 1
ATOM 1347 N N . LEU A 1 177 ? -4.395 5.842 15.872 1.00 94.31 177 LEU A N 1
ATOM 1348 C CA . LEU A 1 177 ? -3.518 4.779 15.380 1.00 94.31 177 LEU A CA 1
ATOM 1349 C C . LEU A 1 177 ? -4.044 4.165 14.078 1.00 94.31 177 LEU A C 1
ATOM 1351 O O . LEU A 1 177 ? -3.278 4.050 13.124 1.00 94.31 177 LEU A O 1
ATOM 1355 N N . VAL A 1 178 ? -5.341 3.850 14.014 1.00 92.75 178 VAL A N 1
ATOM 1356 C CA . VAL A 1 178 ? -5.992 3.297 12.814 1.00 92.75 178 VAL A CA 1
ATOM 1357 C C . VAL A 1 178 ? -5.874 4.259 11.630 1.00 92.75 178 VAL A C 1
ATOM 1359 O O . VAL A 1 178 ? -5.385 3.880 10.567 1.00 92.75 178 VAL A O 1
ATOM 1362 N N . ILE A 1 179 ? -6.237 5.525 11.830 1.00 92.12 179 ILE A N 1
ATOM 1363 C CA . ILE A 1 179 ? -6.221 6.563 10.790 1.00 92.12 179 ILE A CA 1
ATOM 1364 C C . ILE A 1 179 ? -4.793 6.946 10.367 1.00 92.12 179 ILE A C 1
ATOM 1366 O O . ILE A 1 179 ? -4.565 7.350 9.224 1.00 92.12 179 ILE A O 1
ATOM 1370 N N . ALA A 1 180 ? -3.814 6.803 11.263 1.00 93.00 180 ALA A N 1
ATOM 1371 C CA . ALA A 1 180 ? -2.409 7.064 10.974 1.00 93.00 180 ALA A CA 1
ATOM 1372 C C . ALA A 1 180 ? -1.796 6.060 9.993 1.00 93.00 180 ALA A C 1
ATOM 1374 O O . ALA A 1 180 ? -0.684 6.288 9.511 1.00 93.00 180 ALA A O 1
ATOM 1375 N N . CYS A 1 181 ? -2.452 4.937 9.715 1.00 90.75 181 CYS A N 1
ATOM 1376 C CA . CYS A 1 181 ? -1.918 3.937 8.810 1.00 90.75 181 CYS A CA 1
ATOM 1377 C C . CYS A 1 181 ? -1.675 4.541 7.411 1.00 90.75 181 CYS A C 1
ATOM 1379 O O . CYS A 1 181 ? -2.608 5.012 6.780 1.00 90.75 181 CYS A O 1
ATOM 1381 N N . PRO A 1 182 ? -0.455 4.539 6.849 1.00 89.56 182 PRO A N 1
ATOM 1382 C CA . PRO A 1 182 ? -0.198 5.173 5.556 1.00 89.56 182 PRO A CA 1
ATOM 1383 C C . PRO A 1 182 ? -0.546 4.239 4.374 1.00 89.56 182 PRO A C 1
ATOM 1385 O O . PRO A 1 182 ? 0.247 4.090 3.444 1.00 89.56 182 PRO A O 1
ATOM 1388 N N . GLY A 1 183 ? -1.721 3.594 4.388 1.00 87.31 183 GLY A N 1
ATOM 1389 C CA . GLY A 1 183 ? -2.114 2.560 3.413 1.00 87.31 183 GLY A CA 1
ATOM 1390 C C . GLY A 1 183 ? -2.060 3.033 1.955 1.00 87.31 183 GLY A C 1
ATOM 1391 O O . GLY A 1 183 ? -1.455 2.379 1.101 1.00 87.31 183 GLY A O 1
ATOM 1392 N N . ALA A 1 184 ? -2.590 4.230 1.684 1.00 90.56 184 ALA A N 1
ATOM 1393 C CA . ALA A 1 184 ? -2.558 4.846 0.356 1.00 90.56 184 ALA A CA 1
ATOM 1394 C C . ALA A 1 184 ? -1.117 5.066 -0.141 1.00 90.56 184 ALA A C 1
ATOM 1396 O O . ALA A 1 184 ? -0.797 4.822 -1.305 1.00 90.56 184 ALA A O 1
ATOM 1397 N N . LEU A 1 185 ? -0.218 5.484 0.754 1.00 89.81 185 LEU A N 1
ATOM 1398 C CA . LEU A 1 185 ? 1.184 5.719 0.429 1.00 89.81 185 LEU A CA 1
ATOM 1399 C C . LEU A 1 185 ? 1.906 4.405 0.093 1.00 89.81 185 LEU A C 1
ATOM 1401 O O . LEU A 1 185 ? 2.628 4.353 -0.902 1.00 89.81 185 LEU A O 1
ATOM 1405 N N . VAL A 1 186 ? 1.680 3.346 0.872 1.00 85.88 186 VAL A N 1
ATOM 1406 C CA . VAL A 1 186 ? 2.312 2.031 0.665 1.00 85.88 186 VAL A CA 1
ATOM 1407 C C . VAL A 1 186 ? 1.932 1.428 -0.691 1.00 85.88 186 VAL A C 1
ATOM 1409 O O . VAL A 1 186 ? 2.792 0.909 -1.398 1.00 85.88 186 VAL A O 1
ATOM 1412 N N . ILE A 1 187 ? 0.665 1.539 -1.098 1.00 88.19 187 ILE A N 1
ATOM 1413 C CA . ILE A 1 187 ? 0.172 0.951 -2.358 1.00 88.19 187 ILE A CA 1
ATOM 1414 C C . ILE A 1 187 ? 0.528 1.809 -3.579 1.00 88.19 187 ILE A C 1
ATOM 1416 O O . ILE A 1 187 ? 0.597 1.299 -4.699 1.00 88.19 187 ILE A O 1
ATOM 1420 N N . SER A 1 188 ? 0.808 3.101 -3.380 1.00 89.62 188 SER A N 1
ATOM 1421 C CA . SER A 1 188 ? 1.038 4.059 -4.467 1.00 89.62 188 SER A CA 1
ATOM 1422 C C . SER A 1 188 ? 2.126 3.641 -5.462 1.00 89.62 188 SER A C 1
ATOM 1424 O O . SER A 1 188 ? 1.941 3.792 -6.671 1.00 89.62 188 SER A O 1
ATOM 1426 N N . VAL A 1 189 ? 3.243 3.111 -4.959 1.00 88.31 189 VAL A N 1
ATOM 1427 C CA . VAL A 1 189 ? 4.411 2.701 -5.747 1.00 88.31 189 VAL A CA 1
ATOM 1428 C C . VAL A 1 189 ? 4.142 1.416 -6.537 1.00 88.31 189 VAL A C 1
ATOM 1430 O O . VAL A 1 189 ? 4.201 1.476 -7.767 1.00 88.31 189 VAL A O 1
ATOM 1433 N N . PRO A 1 190 ? 3.799 0.274 -5.903 1.00 86.06 190 PRO A N 1
ATOM 1434 C CA . PRO A 1 190 ? 3.578 -0.970 -6.635 1.00 86.06 190 PRO A CA 1
ATOM 1435 C C . PRO A 1 190 ? 2.397 -0.879 -7.609 1.00 86.06 190 PRO A C 1
ATOM 1437 O O . PRO A 1 190 ? 2.481 -1.432 -8.703 1.00 86.06 190 PRO A O 1
ATOM 1440 N N . ALA A 1 191 ? 1.330 -0.141 -7.275 1.00 89.56 191 ALA A N 1
ATOM 1441 C CA . ALA A 1 191 ? 0.201 0.049 -8.185 1.00 89.56 191 ALA A CA 1
ATOM 1442 C C . ALA A 1 191 ? 0.595 0.836 -9.447 1.00 89.56 191 ALA A C 1
ATOM 1444 O O . ALA A 1 191 ? 0.231 0.446 -10.557 1.00 89.56 191 ALA A O 1
ATOM 1445 N N . ALA A 1 192 ? 1.360 1.925 -9.298 1.00 91.56 192 ALA A N 1
ATOM 1446 C CA . ALA A 1 192 ? 1.814 2.726 -10.433 1.00 91.56 192 ALA A CA 1
ATOM 1447 C C . ALA A 1 192 ? 2.827 1.969 -11.304 1.00 91.56 192 ALA A C 1
ATOM 1449 O O . ALA A 1 192 ? 2.710 2.001 -12.527 1.00 91.56 192 ALA A O 1
ATOM 1450 N N . LEU A 1 193 ? 3.773 1.250 -10.690 1.00 88.62 193 LEU A N 1
ATOM 1451 C CA . LEU A 1 193 ? 4.733 0.410 -11.411 1.00 88.62 193 LEU A CA 1
ATOM 1452 C C . LEU A 1 193 ? 4.026 -0.694 -12.199 1.00 88.62 193 LEU A C 1
ATOM 1454 O O . LEU A 1 193 ? 4.268 -0.832 -13.394 1.00 88.62 193 LEU A O 1
ATOM 1458 N N . ALA A 1 194 ? 3.106 -1.427 -11.567 1.00 87.25 194 ALA A N 1
ATOM 1459 C CA . ALA A 1 194 ? 2.347 -2.479 -12.236 1.00 87.25 194 ALA A CA 1
ATOM 1460 C C . ALA A 1 194 ? 1.548 -1.931 -13.429 1.00 87.25 194 ALA A C 1
ATOM 1462 O O . ALA A 1 194 ? 1.591 -2.506 -14.516 1.00 87.25 194 ALA A O 1
ATOM 1463 N N . ALA A 1 195 ? 0.863 -0.796 -13.257 1.00 90.19 195 ALA A N 1
ATOM 1464 C CA . ALA A 1 195 ? 0.097 -0.163 -14.327 1.00 90.19 195 ALA A CA 1
ATOM 1465 C C . ALA A 1 195 ? 0.991 0.377 -15.463 1.00 90.19 195 ALA A C 1
ATOM 1467 O O . ALA A 1 195 ? 0.649 0.227 -16.637 1.00 90.19 195 ALA A O 1
ATOM 1468 N N . GLY A 1 196 ? 2.137 0.978 -15.126 1.00 89.88 196 GLY A N 1
ATOM 1469 C CA . GLY A 1 196 ? 3.112 1.498 -16.086 1.00 89.88 196 GLY A CA 1
ATOM 1470 C C . GLY A 1 196 ? 3.776 0.392 -16.907 1.00 89.88 196 GLY A C 1
ATOM 1471 O O . GLY A 1 196 ? 3.728 0.433 -18.135 1.00 89.88 196 GLY A O 1
ATOM 1472 N N . ILE A 1 197 ? 4.323 -0.630 -16.245 1.00 86.25 197 ILE A N 1
ATOM 1473 C CA . ILE A 1 197 ? 4.971 -1.782 -16.893 1.00 86.25 197 ILE A CA 1
ATOM 1474 C C . ILE A 1 197 ? 3.960 -2.553 -17.751 1.00 86.25 197 ILE A C 1
ATOM 1476 O O . ILE A 1 197 ? 4.248 -2.873 -18.903 1.00 86.25 197 ILE A O 1
ATOM 1480 N N . SER A 1 198 ? 2.744 -2.783 -17.240 1.00 86.81 198 SER A N 1
ATOM 1481 C CA . SER A 1 198 ? 1.679 -3.451 -17.997 1.00 86.81 198 SER A CA 1
ATOM 1482 C C . SER A 1 198 ? 1.306 -2.686 -19.273 1.00 86.81 198 SER A C 1
ATOM 1484 O O . SER A 1 198 ? 1.228 -3.292 -20.342 1.00 86.81 198 SER A O 1
ATOM 1486 N N . ASN A 1 199 ? 1.137 -1.358 -19.206 1.00 88.75 199 ASN A N 1
ATOM 1487 C CA . ASN A 1 199 ? 0.867 -0.550 -20.401 1.00 88.75 199 ASN A CA 1
ATOM 1488 C C . ASN A 1 199 ? 2.035 -0.585 -21.400 1.00 88.75 199 ASN A C 1
ATOM 1490 O O . ASN A 1 199 ? 1.807 -0.677 -22.606 1.00 88.75 199 ASN A O 1
ATOM 1494 N N . GLY A 1 200 ? 3.279 -0.543 -20.911 1.00 85.62 200 GLY A N 1
ATOM 1495 C CA . GLY A 1 200 ? 4.471 -0.684 -21.747 1.00 85.62 200 GLY A CA 1
ATOM 1496 C C . GLY A 1 200 ? 4.463 -2.004 -22.519 1.00 85.62 200 GLY A C 1
ATOM 1497 O O . GLY A 1 200 ? 4.568 -2.002 -23.747 1.00 85.62 200 GLY A O 1
ATOM 1498 N N . ALA A 1 201 ? 4.231 -3.119 -21.822 1.00 84.81 201 ALA A N 1
ATOM 1499 C CA . ALA A 1 201 ? 4.205 -4.453 -22.418 1.00 84.81 201 ALA A CA 1
ATOM 1500 C C . ALA A 1 201 ? 3.153 -4.573 -23.536 1.00 84.81 201 ALA A C 1
ATOM 1502 O O . ALA A 1 201 ? 3.458 -5.069 -24.620 1.00 84.81 201 ALA A O 1
ATOM 1503 N N . HIS A 1 202 ? 1.945 -4.031 -23.330 1.00 83.75 202 HIS A N 1
ATOM 1504 C CA . HIS A 1 202 ? 0.894 -3.993 -24.359 1.00 83.75 202 HIS A CA 1
ATOM 1505 C C . HIS A 1 202 ? 1.256 -3.150 -25.596 1.00 83.75 202 HIS A C 1
ATOM 1507 O O . HIS A 1 202 ? 0.609 -3.280 -26.634 1.00 83.75 202 HIS A O 1
ATOM 1513 N N . ARG A 1 203 ? 2.286 -2.301 -25.509 1.00 80.75 203 ARG A N 1
ATOM 1514 C CA . ARG A 1 203 ? 2.786 -1.443 -26.596 1.00 80.75 203 ARG A CA 1
ATOM 1515 C C . ARG A 1 203 ? 4.132 -1.902 -27.162 1.00 80.75 203 ARG A C 1
ATOM 1517 O O . ARG A 1 203 ? 4.749 -1.178 -27.943 1.00 80.75 203 ARG A O 1
ATOM 1524 N N . GLY A 1 204 ? 4.597 -3.095 -26.791 1.00 78.44 204 GLY A N 1
ATOM 1525 C CA . GLY A 1 204 ? 5.899 -3.609 -27.218 1.00 78.44 204 GLY A CA 1
ATOM 1526 C C . GLY A 1 204 ? 7.082 -2.871 -26.583 1.00 78.44 204 GLY A C 1
ATOM 1527 O O . GLY A 1 204 ? 8.151 -2.810 -27.179 1.00 78.44 204 GLY A O 1
ATOM 1528 N N . ILE A 1 205 ? 6.886 -2.281 -25.402 1.00 82.62 205 ILE A N 1
ATOM 1529 C CA . ILE A 1 205 ? 7.923 -1.659 -24.573 1.00 82.62 205 ILE A CA 1
ATOM 1530 C C . ILE A 1 205 ? 8.059 -2.531 -23.324 1.00 82.62 205 ILE A C 1
ATOM 1532 O O . ILE A 1 205 ? 7.292 -2.395 -22.371 1.00 82.62 205 ILE A O 1
ATOM 1536 N N . LEU A 1 206 ? 9.003 -3.463 -23.330 1.00 78.69 206 LEU A N 1
ATOM 1537 C CA . LEU A 1 206 ? 9.268 -4.303 -22.170 1.00 78.69 206 LEU A CA 1
ATOM 1538 C C . LEU A 1 206 ? 10.256 -3.594 -21.248 1.00 78.69 206 LEU A C 1
ATOM 1540 O O . LEU A 1 206 ? 11.443 -3.504 -21.538 1.00 78.69 206 LEU A O 1
ATOM 1544 N N . ILE A 1 207 ? 9.747 -3.092 -20.128 1.00 78.19 207 ILE A N 1
ATOM 1545 C CA . ILE A 1 207 ? 10.564 -2.557 -19.040 1.00 78.19 207 ILE A CA 1
ATOM 1546 C C . ILE A 1 207 ? 10.789 -3.693 -18.049 1.00 78.19 207 ILE A C 1
ATOM 1548 O O . ILE A 1 207 ? 9.820 -4.277 -17.564 1.00 78.19 207 ILE A O 1
ATOM 1552 N N . LYS A 1 208 ? 12.054 -4.013 -17.776 1.00 71.00 208 LYS A N 1
ATOM 1553 C CA . LYS A 1 208 ? 12.442 -5.171 -16.965 1.00 71.00 208 LYS A CA 1
ATOM 1554 C C . LYS A 1 208 ? 11.941 -5.077 -15.527 1.00 71.00 208 LYS A C 1
ATOM 1556 O O . LYS A 1 208 ? 11.475 -6.074 -14.987 1.00 71.00 208 LYS A O 1
ATOM 1561 N N . ASP A 1 209 ? 12.018 -3.892 -14.923 1.00 70.50 209 ASP A N 1
ATOM 1562 C CA . ASP A 1 209 ? 11.617 -3.672 -13.536 1.00 70.50 209 ASP A CA 1
ATOM 1563 C C . ASP A 1 209 ? 11.403 -2.187 -13.185 1.00 70.50 209 ASP A C 1
ATOM 1565 O O . ASP A 1 209 ? 11.486 -1.286 -14.024 1.00 70.50 209 ASP A O 1
ATOM 1569 N N . GLY A 1 210 ? 11.089 -1.927 -11.913 1.00 75.56 210 GLY A N 1
ATOM 1570 C CA . GLY A 1 210 ? 10.894 -0.575 -11.399 1.00 75.56 210 GLY A CA 1
ATOM 1571 C C . GLY A 1 210 ? 12.168 0.273 -11.343 1.00 75.56 210 GLY A C 1
ATOM 1572 O O . GLY A 1 210 ? 12.057 1.494 -11.422 1.00 75.56 210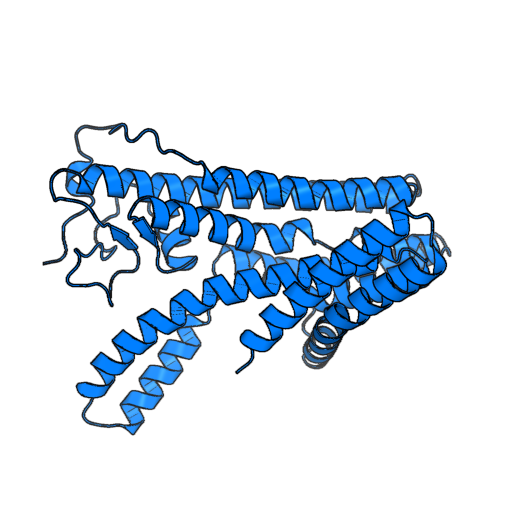 GLY A O 1
ATOM 1573 N N . TYR A 1 211 ? 13.356 -0.331 -11.238 1.00 73.69 211 TYR A N 1
ATOM 1574 C CA . TYR A 1 211 ? 14.625 0.397 -11.264 1.00 73.69 211 TYR A CA 1
ATOM 1575 C C . TYR A 1 211 ? 14.929 0.880 -12.682 1.00 73.69 211 TYR A C 1
ATOM 1577 O O . TYR A 1 211 ? 15.182 2.064 -12.871 1.00 73.69 211 TYR A O 1
ATOM 1585 N N . ALA A 1 212 ? 14.795 0.009 -13.682 1.00 74.94 212 ALA A N 1
ATOM 1586 C CA . ALA A 1 212 ? 14.877 0.351 -15.096 1.00 74.94 212 ALA A CA 1
ATOM 1587 C C . ALA A 1 212 ? 13.859 1.439 -15.462 1.00 74.94 212 ALA A C 1
ATOM 1589 O O . ALA A 1 212 ? 14.191 2.390 -16.167 1.00 74.94 212 ALA A O 1
ATOM 1590 N N . LEU A 1 213 ? 12.634 1.352 -14.927 1.00 82.69 213 LEU A N 1
ATOM 1591 C CA . LEU A 1 213 ? 11.613 2.385 -15.098 1.00 82.69 213 LEU A CA 1
ATOM 1592 C C . LEU A 1 213 ? 12.029 3.722 -14.464 1.00 82.69 213 LEU A C 1
ATOM 1594 O O . LEU A 1 213 ? 11.889 4.773 -15.089 1.00 82.69 213 LEU A O 1
ATOM 1598 N N . GLU A 1 214 ? 12.518 3.705 -13.222 1.00 79.56 214 GLU A N 1
ATOM 1599 C CA . GLU A 1 214 ? 12.993 4.905 -12.528 1.00 79.56 214 GLU A CA 1
ATOM 1600 C C . GLU A 1 214 ? 14.202 5.525 -13.236 1.00 79.56 214 GLU A C 1
ATOM 1602 O O . GLU A 1 214 ? 14.217 6.735 -13.449 1.00 79.56 214 GLU A O 1
ATOM 1607 N N . ALA A 1 215 ? 15.169 4.711 -13.661 1.00 76.25 215 ALA A N 1
ATOM 1608 C CA . ALA A 1 215 ? 16.354 5.127 -14.402 1.00 76.25 215 ALA A CA 1
ATOM 1609 C C . ALA A 1 215 ? 15.985 5.731 -15.764 1.00 76.25 215 ALA A C 1
ATOM 1611 O O . ALA A 1 215 ? 16.483 6.801 -16.119 1.00 76.25 215 ALA A O 1
ATOM 1612 N N . LEU A 1 216 ? 15.046 5.111 -16.486 1.00 78.62 216 LEU A N 1
ATOM 1613 C CA . LEU A 1 216 ? 14.503 5.610 -17.753 1.00 78.62 216 LEU A CA 1
ATOM 1614 C C . LEU A 1 216 ? 13.792 6.964 -17.597 1.00 78.62 216 LEU A C 1
ATOM 1616 O O . LEU A 1 216 ? 13.769 7.773 -18.522 1.00 78.62 216 LEU A O 1
ATOM 1620 N N . ALA A 1 217 ? 13.187 7.217 -16.437 1.00 82.69 217 ALA A N 1
ATOM 1621 C CA . ALA A 1 217 ? 12.530 8.485 -16.141 1.00 82.69 217 ALA A CA 1
ATOM 1622 C C . ALA A 1 217 ? 13.478 9.553 -15.568 1.00 82.69 217 ALA A C 1
ATOM 1624 O O . ALA A 1 217 ? 13.184 10.742 -15.699 1.00 82.69 217 ALA A O 1
ATOM 1625 N N . ALA A 1 218 ? 14.556 9.136 -14.896 1.00 74.06 218 ALA A N 1
ATOM 1626 C CA . ALA A 1 218 ? 15.559 9.999 -14.274 1.00 74.06 218 ALA A CA 1
ATOM 1627 C C . ALA A 1 218 ? 16.655 10.445 -15.246 1.00 74.06 218 ALA A C 1
ATOM 1629 O O . ALA A 1 218 ? 17.326 11.442 -14.987 1.00 74.06 218 ALA A O 1
ATOM 1630 N N . THR A 1 219 ? 16.840 9.723 -16.351 1.00 65.69 219 THR A N 1
ATOM 1631 C CA . THR A 1 219 ? 17.748 10.136 -17.417 1.00 65.69 219 THR A CA 1
ATOM 1632 C C . THR A 1 219 ? 17.241 11.431 -18.031 1.00 65.69 219 THR A C 1
ATOM 1634 O O . THR A 1 219 ? 16.141 11.498 -18.587 1.00 65.69 219 THR A O 1
ATOM 1637 N N . ASP A 1 220 ? 18.052 12.480 -17.908 1.00 55.00 220 ASP A N 1
ATOM 1638 C CA . ASP A 1 220 ? 17.847 13.681 -18.690 1.00 55.00 220 ASP A CA 1
ATOM 1639 C C . ASP A 1 220 ? 18.099 13.344 -20.154 1.00 55.00 220 ASP A C 1
ATOM 1641 O O . ASP A 1 220 ? 18.981 12.560 -20.509 1.00 55.00 220 ASP A O 1
ATOM 1645 N N . ALA A 1 221 ? 17.301 13.974 -20.999 1.00 47.25 221 ALA A N 1
ATOM 1646 C CA . ALA A 1 221 ? 17.314 13.842 -22.442 1.00 47.25 221 ALA A CA 1
ATOM 1647 C C . ALA A 1 221 ? 18.745 13.705 -23.043 1.00 47.25 221 ALA A C 1
ATOM 1649 O O . ALA A 1 221 ? 19.008 12.884 -23.914 1.00 47.25 221 ALA A O 1
ATOM 1650 N N . ALA A 1 222 ? 19.715 14.455 -22.525 1.00 38.47 222 ALA A N 1
ATOM 1651 C CA . ALA A 1 222 ? 21.055 14.544 -23.093 1.00 38.47 222 ALA A CA 1
ATOM 1652 C C . ALA A 1 222 ? 22.011 13.351 -22.833 1.00 38.47 222 ALA A C 1
ATOM 1654 O O . ALA A 1 222 ? 23.074 13.330 -23.449 1.00 38.47 222 ALA A O 1
ATOM 1655 N N . SER A 1 223 ? 21.698 12.380 -21.959 1.00 39.91 223 SER A N 1
ATOM 1656 C CA . SER A 1 223 ? 22.670 11.361 -21.490 1.00 39.91 223 SER A CA 1
ATOM 1657 C C . SER A 1 223 ? 22.358 9.905 -21.875 1.00 39.91 223 SER A C 1
ATOM 1659 O O . SER A 1 223 ? 22.872 8.968 -21.261 1.00 39.91 223 SER A O 1
ATOM 1661 N N . PHE A 1 224 ? 21.545 9.693 -22.914 1.00 46.00 224 PHE A N 1
ATOM 1662 C CA . PHE A 1 224 ? 21.204 8.376 -23.473 1.00 46.00 224 PHE A CA 1
ATOM 1663 C C . PHE A 1 224 ? 22.381 7.735 -24.245 1.00 46.00 224 PHE A C 1
ATOM 1665 O O . PHE A 1 224 ? 22.308 7.478 -25.444 1.00 46.00 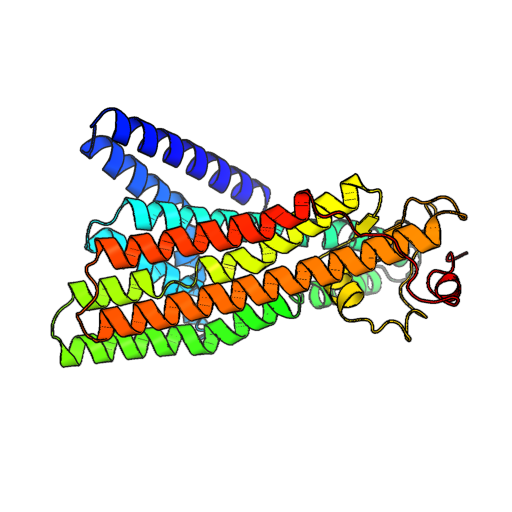224 PHE A O 1
ATOM 1672 N N . THR A 1 225 ? 23.509 7.503 -23.576 1.00 37.09 225 THR A N 1
ATOM 1673 C CA . THR A 1 225 ? 24.674 6.810 -24.157 1.00 37.09 225 THR A CA 1
ATOM 1674 C C . THR A 1 225 ? 24.898 5.404 -23.604 1.00 37.09 225 THR A C 1
ATOM 1676 O O . THR A 1 225 ? 25.655 4.660 -24.214 1.00 37.09 225 THR A O 1
ATOM 1679 N N . GLU A 1 226 ? 24.209 4.992 -22.532 1.00 41.62 226 GLU A N 1
ATOM 1680 C CA . GLU A 1 226 ? 24.462 3.689 -21.883 1.00 41.62 226 GLU A CA 1
ATOM 1681 C C . GLU A 1 226 ? 23.211 2.901 -21.455 1.00 41.62 226 GLU A C 1
ATOM 1683 O O . GLU A 1 226 ? 23.339 1.856 -20.822 1.00 41.62 226 GLU A O 1
ATOM 1688 N N . LEU A 1 227 ? 21.991 3.325 -21.811 1.00 46.38 227 LEU A N 1
ATOM 1689 C CA . LEU A 1 227 ? 20.848 2.423 -21.644 1.00 46.38 227 LEU A CA 1
ATOM 1690 C C . LEU A 1 227 ? 20.925 1.377 -22.762 1.00 46.38 227 LEU A C 1
ATOM 1692 O O . LEU A 1 227 ? 20.735 1.717 -23.930 1.00 46.38 227 LEU A O 1
ATOM 1696 N N . SER A 1 228 ? 21.247 0.128 -22.412 1.00 46.62 228 SER A N 1
ATOM 1697 C CA . SER A 1 228 ? 21.271 -1.000 -23.350 1.00 46.62 228 SER A CA 1
ATOM 1698 C C . SER A 1 228 ? 19.856 -1.250 -23.876 1.00 46.62 228 SER A C 1
ATOM 1700 O O . SER A 1 228 ? 19.087 -2.031 -23.319 1.00 46.62 228 SER A O 1
ATOM 1702 N N . VAL A 1 229 ? 19.474 -0.514 -24.919 1.00 48.91 229 VAL A N 1
ATOM 1703 C CA . VAL A 1 229 ? 18.249 -0.746 -25.676 1.00 48.91 229 VAL A CA 1
ATOM 1704 C C . VAL A 1 229 ? 18.603 -1.721 -26.784 1.00 48.91 229 VAL A C 1
ATOM 1706 O O . VAL A 1 229 ? 19.084 -1.347 -27.855 1.00 48.91 229 VAL A O 1
ATOM 1709 N N . ALA A 1 230 ? 18.426 -3.002 -26.493 1.00 44.06 230 ALA A N 1
ATOM 1710 C CA . ALA A 1 230 ? 18.750 -4.044 -27.444 1.00 44.06 230 ALA A CA 1
ATOM 1711 C C . ALA A 1 230 ? 17.572 -4.352 -28.377 1.00 44.06 230 ALA A C 1
ATOM 1713 O O . ALA A 1 230 ? 16.406 -4.220 -28.005 1.00 44.06 230 ALA A O 1
ATOM 1714 N N . GLY A 1 231 ? 17.880 -4.780 -29.603 1.00 44.31 231 GLY A N 1
ATOM 1715 C CA . GLY A 1 231 ? 16.909 -5.470 -30.456 1.00 44.31 231 GLY A CA 1
ATOM 1716 C C . GLY A 1 231 ? 16.626 -6.885 -29.934 1.00 44.31 231 GLY A C 1
ATOM 1717 O O . GLY A 1 231 ? 17.264 -7.343 -28.988 1.00 44.31 231 GLY A O 1
ATOM 1718 N N . ALA A 1 232 ? 15.707 -7.611 -30.582 1.00 41.28 232 ALA A N 1
ATOM 1719 C CA . ALA A 1 232 ? 15.221 -8.939 -30.166 1.00 41.28 232 ALA A CA 1
ATOM 1720 C C . ALA A 1 232 ? 16.307 -9.998 -29.834 1.00 41.28 232 ALA A C 1
ATOM 1722 O O . ALA A 1 232 ? 16.001 -10.987 -29.174 1.00 41.28 232 ALA A O 1
ATOM 1723 N N . ASN A 1 233 ? 17.561 -9.782 -30.248 1.00 35.53 233 ASN A N 1
ATOM 1724 C CA . ASN A 1 233 ? 18.691 -10.696 -30.071 1.00 35.53 233 ASN A CA 1
ATOM 1725 C C . ASN A 1 233 ? 19.500 -10.489 -28.771 1.00 35.53 233 ASN A C 1
ATOM 1727 O O . ASN A 1 233 ? 20.348 -11.323 -28.474 1.00 35.53 233 ASN A O 1
ATOM 1731 N N . ALA A 1 234 ? 19.254 -9.433 -27.984 1.00 48.94 234 ALA A N 1
ATOM 1732 C CA . ALA A 1 234 ? 19.923 -9.196 -26.689 1.00 48.94 234 ALA A CA 1
ATOM 1733 C C . ALA A 1 234 ? 18.908 -9.067 -25.533 1.00 48.94 234 ALA A C 1
ATOM 1735 O O . ALA A 1 234 ? 18.981 -8.202 -24.660 1.00 48.94 234 ALA A O 1
ATOM 1736 N N . LEU A 1 235 ? 17.937 -9.984 -25.557 1.00 45.97 235 LEU A N 1
ATOM 1737 C CA . LEU A 1 235 ? 16.807 -10.081 -24.632 1.00 45.97 235 LEU A CA 1
ATOM 1738 C C . LEU A 1 235 ? 17.221 -10.169 -23.149 1.00 45.97 235 LEU A C 1
ATOM 1740 O O . LEU A 1 235 ? 16.455 -9.758 -22.282 1.00 45.97 235 LEU A O 1
ATOM 1744 N N . ASP A 1 236 ? 18.411 -10.707 -22.864 1.00 46.50 236 ASP A N 1
ATOM 1745 C CA . ASP A 1 236 ? 18.841 -11.050 -21.503 1.00 46.50 236 ASP A CA 1
ATOM 1746 C C . ASP A 1 236 ? 19.658 -9.946 -20.799 1.00 46.50 236 ASP A C 1
ATOM 1748 O O . ASP A 1 236 ? 19.773 -9.966 -19.574 1.00 46.50 236 ASP A O 1
ATOM 1752 N N . THR A 1 237 ? 20.191 -8.959 -21.531 1.00 49.53 237 THR A N 1
ATOM 1753 C CA . THR A 1 237 ? 21.035 -7.878 -20.970 1.00 49.53 237 THR A CA 1
ATOM 1754 C C . THR A 1 237 ? 20.378 -6.501 -20.982 1.00 49.53 237 THR A C 1
ATOM 1756 O O . THR A 1 237 ? 20.869 -5.588 -20.321 1.00 49.53 237 THR A O 1
ATOM 1759 N N . ALA A 1 238 ? 19.275 -6.330 -21.712 1.00 58.41 238 ALA A N 1
ATOM 1760 C CA . ALA A 1 238 ? 18.584 -5.053 -21.820 1.00 58.41 238 ALA A CA 1
ATOM 1761 C C . ALA A 1 238 ? 17.670 -4.794 -20.612 1.00 58.41 238 ALA A C 1
ATOM 1763 O O . ALA A 1 238 ? 16.770 -5.580 -20.312 1.00 58.41 238 ALA A O 1
ATOM 1764 N N . ASP A 1 239 ? 17.848 -3.650 -19.952 1.00 65.00 239 ASP A N 1
ATOM 1765 C CA . ASP A 1 239 ? 16.931 -3.195 -18.898 1.00 65.00 239 ASP A CA 1
ATOM 1766 C C . ASP A 1 239 ? 15.601 -2.675 -19.474 1.00 65.00 239 ASP A C 1
ATOM 1768 O O . ASP A 1 239 ? 14.557 -2.711 -18.814 1.00 65.00 239 ASP A O 1
ATOM 1772 N N . VAL A 1 240 ? 15.619 -2.236 -20.737 1.00 70.06 240 VAL A N 1
ATOM 1773 C CA . VAL A 1 240 ? 14.433 -1.852 -21.507 1.00 70.06 240 VAL A CA 1
ATOM 1774 C C . VAL A 1 240 ? 14.553 -2.407 -22.925 1.00 70.06 240 VAL A C 1
ATOM 1776 O O . VAL A 1 240 ? 15.446 -2.031 -23.680 1.00 70.06 240 VAL A O 1
ATOM 1779 N N . LEU A 1 241 ? 13.620 -3.277 -23.304 1.00 70.25 241 LEU A N 1
ATOM 1780 C CA . LEU A 1 241 ? 13.524 -3.870 -24.633 1.00 70.25 241 LEU A CA 1
ATOM 1781 C C . LEU A 1 241 ? 12.409 -3.186 -25.433 1.00 70.25 241 LEU A C 1
ATOM 1783 O O . LEU A 1 241 ? 11.246 -3.167 -25.022 1.00 70.25 241 LEU A O 1
ATOM 1787 N N . LEU A 1 242 ? 12.754 -2.666 -26.610 1.00 71.81 242 LEU A N 1
ATOM 1788 C CA . LEU A 1 242 ? 11.801 -2.049 -27.531 1.00 71.81 242 LEU A CA 1
ATOM 1789 C C . LEU A 1 242 ? 11.556 -2.973 -28.725 1.00 71.81 242 LEU A C 1
ATOM 1791 O O . LEU A 1 242 ? 12.440 -3.203 -29.546 1.00 71.81 242 LEU A O 1
ATOM 1795 N N . LEU A 1 243 ? 10.330 -3.476 -28.850 1.00 69.31 243 LEU A N 1
ATOM 1796 C CA . LEU A 1 243 ? 9.886 -4.263 -29.997 1.00 69.31 243 LEU A CA 1
ATOM 1797 C C . LEU A 1 243 ? 9.426 -3.310 -31.106 1.00 69.31 243 LEU A C 1
ATOM 1799 O O . LEU A 1 243 ? 8.235 -3.030 -31.233 1.00 69.31 243 LEU A O 1
ATOM 1803 N N . ALA A 1 244 ? 10.376 -2.765 -31.864 1.00 69.31 244 ALA A N 1
ATOM 1804 C CA . ALA A 1 244 ? 10.138 -1.823 -32.957 1.00 69.31 244 ALA A CA 1
ATOM 1805 C C . ALA A 1 244 ? 10.936 -2.205 -34.206 1.00 69.31 244 ALA A C 1
ATOM 1807 O O . ALA A 1 244 ? 12.068 -2.677 -34.092 1.00 69.31 244 ALA A O 1
ATOM 1808 N N . ASP A 1 245 ? 10.405 -1.880 -35.383 1.00 71.75 245 ASP A N 1
ATOM 1809 C CA . ASP A 1 245 ? 11.241 -1.769 -36.575 1.00 71.75 245 ASP A CA 1
ATOM 1810 C C . ASP A 1 245 ? 12.197 -0.575 -36.441 1.00 71.75 245 ASP A C 1
ATOM 1812 O O . ASP A 1 245 ? 11.928 0.383 -35.711 1.00 71.75 245 ASP A O 1
ATOM 1816 N N . ARG A 1 246 ? 13.319 -0.593 -37.174 1.00 66.06 246 ARG A N 1
ATOM 1817 C CA . ARG A 1 246 ? 14.320 0.494 -37.124 1.00 66.06 246 ARG A CA 1
ATOM 1818 C C . ARG A 1 246 ? 13.724 1.876 -37.414 1.00 66.06 246 ARG A C 1
ATOM 1820 O O . ARG A 1 246 ? 14.225 2.861 -36.883 1.00 66.06 246 ARG A O 1
ATOM 1827 N N . ALA A 1 247 ? 12.682 1.940 -38.242 1.00 67.81 247 ALA A N 1
ATOM 1828 C CA . ALA A 1 247 ? 11.980 3.180 -38.565 1.00 67.81 247 ALA A CA 1
ATOM 1829 C C . ALA A 1 247 ? 11.195 3.750 -37.367 1.00 67.81 247 ALA A C 1
ATOM 1831 O O . ALA A 1 247 ? 11.152 4.965 -37.190 1.00 67.81 247 ALA A O 1
ATOM 1832 N N . ASP A 1 248 ? 10.662 2.878 -36.508 1.00 72.69 248 ASP A N 1
ATOM 1833 C CA . ASP A 1 248 ? 9.785 3.244 -35.390 1.00 72.69 248 ASP A CA 1
ATOM 1834 C C . ASP A 1 248 ? 10.526 3.292 -34.044 1.00 72.69 248 ASP A C 1
ATOM 1836 O O . ASP A 1 248 ? 9.969 3.722 -33.032 1.00 72.69 248 ASP A O 1
ATOM 1840 N N . LEU A 1 249 ? 11.788 2.849 -34.003 1.00 72.38 249 LEU A N 1
ATOM 1841 C CA . LEU A 1 249 ? 12.589 2.732 -32.780 1.00 72.38 249 LEU A CA 1
ATOM 1842 C C . LEU A 1 249 ? 12.671 4.056 -32.005 1.00 72.38 249 LEU A C 1
ATOM 1844 O O . LEU A 1 249 ? 12.510 4.073 -30.784 1.00 72.38 249 LEU A O 1
ATOM 1848 N N . ALA A 1 250 ? 12.862 5.170 -32.716 1.00 72.00 250 ALA A N 1
ATOM 1849 C CA . ALA A 1 250 ? 12.914 6.499 -32.111 1.00 72.00 250 ALA A CA 1
ATOM 1850 C C . ALA A 1 250 ? 11.577 6.880 -31.451 1.00 72.00 250 ALA A C 1
ATOM 1852 O O . ALA A 1 250 ? 11.563 7.391 -30.330 1.00 72.00 250 ALA A O 1
ATOM 1853 N N . GLU A 1 251 ? 10.451 6.583 -32.105 1.00 77.31 251 GLU A N 1
ATOM 1854 C CA . GLU A 1 251 ? 9.125 6.841 -31.543 1.00 77.31 251 GLU A CA 1
ATOM 1855 C C . GLU A 1 251 ? 8.888 5.985 -30.294 1.00 77.31 251 GLU A C 1
ATOM 1857 O O . GLU A 1 251 ? 8.465 6.506 -29.260 1.00 77.31 251 GLU A O 1
ATOM 1862 N N . ARG A 1 252 ? 9.220 4.689 -30.341 1.00 77.25 252 ARG A N 1
ATOM 1863 C CA . ARG A 1 252 ? 9.042 3.789 -29.189 1.00 77.25 252 ARG A CA 1
ATOM 1864 C C . ARG A 1 252 ? 9.913 4.170 -28.002 1.00 77.25 252 ARG A C 1
ATOM 1866 O O . ARG A 1 252 ? 9.454 4.068 -26.867 1.00 77.25 252 ARG A O 1
ATOM 1873 N N . CYS A 1 253 ? 11.123 4.665 -28.248 1.00 78.12 253 CYS A N 1
ATOM 1874 C CA . CYS A 1 253 ? 11.996 5.179 -27.198 1.00 78.12 253 CYS A CA 1
ATOM 1875 C C . CYS A 1 253 ? 11.375 6.400 -26.500 1.00 78.12 253 CYS A C 1
ATOM 1877 O O . CYS A 1 253 ? 11.329 6.456 -25.269 1.00 78.12 253 CYS A O 1
ATOM 1879 N N . LEU A 1 254 ? 10.824 7.348 -27.269 1.00 79.12 254 LEU A N 1
ATOM 1880 C CA . LEU A 1 254 ? 10.089 8.495 -26.723 1.00 79.12 254 LEU A CA 1
ATOM 1881 C C . LEU A 1 254 ? 8.855 8.055 -25.927 1.00 79.12 254 LEU A C 1
ATOM 1883 O O . LEU A 1 254 ? 8.626 8.545 -24.820 1.00 79.12 254 LEU A O 1
ATOM 1887 N N . GLN A 1 255 ? 8.081 7.104 -26.456 1.00 84.44 255 GLN A N 1
ATOM 1888 C CA . GLN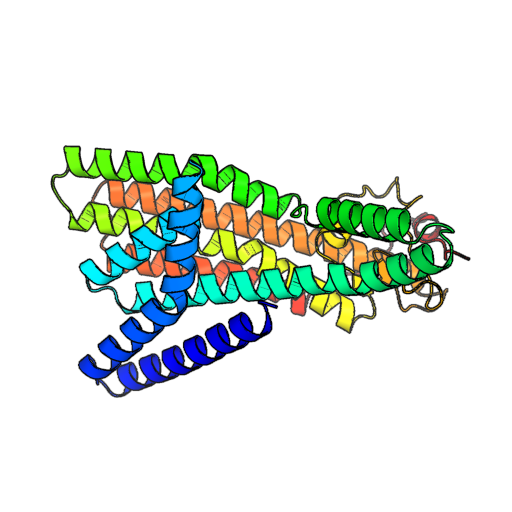 A 1 255 ? 6.915 6.561 -25.761 1.00 84.44 255 GLN A CA 1
ATOM 1889 C C . GLN A 1 255 ? 7.304 5.891 -24.433 1.00 84.44 255 GLN A C 1
ATOM 1891 O O . GLN A 1 255 ? 6.602 6.080 -23.438 1.00 84.44 255 GLN A O 1
ATOM 1896 N N . ALA A 1 256 ? 8.419 5.154 -24.399 1.00 84.38 256 ALA A N 1
ATOM 1897 C CA . ALA A 1 256 ? 8.936 4.506 -23.196 1.00 84.38 256 ALA A CA 1
ATOM 1898 C C . ALA A 1 256 ? 9.333 5.540 -22.134 1.00 84.38 256 ALA A C 1
ATOM 1900 O O . ALA A 1 256 ? 8.899 5.451 -20.984 1.00 84.38 256 ALA A O 1
ATOM 1901 N N . HIS A 1 257 ? 10.093 6.561 -22.531 1.00 84.50 257 HIS A N 1
ATOM 1902 C CA . HIS A 1 257 ? 10.529 7.634 -21.639 1.00 84.50 257 HIS A CA 1
ATOM 1903 C C . HIS A 1 257 ? 9.350 8.455 -21.088 1.00 84.50 257 HIS A C 1
ATOM 1905 O O . HIS A 1 257 ? 9.275 8.735 -19.888 1.00 84.50 257 HIS A O 1
ATOM 1911 N N . ASP A 1 258 ? 8.379 8.808 -21.933 1.00 88.00 258 ASP A N 1
ATOM 1912 C CA . ASP A 1 258 ? 7.180 9.528 -21.499 1.00 88.00 258 ASP A CA 1
ATOM 1913 C C . ASP A 1 258 ? 6.323 8.704 -20.538 1.00 88.00 258 ASP A C 1
ATOM 1915 O O . ASP A 1 258 ? 5.826 9.242 -19.545 1.00 88.00 258 ASP A O 1
ATOM 1919 N N . LEU A 1 259 ? 6.172 7.401 -20.797 1.00 90.38 259 LEU A N 1
ATOM 1920 C CA . LEU A 1 259 ? 5.468 6.480 -19.908 1.00 90.38 259 LEU A CA 1
ATOM 1921 C C . LEU A 1 259 ? 6.174 6.363 -18.551 1.00 90.38 259 LEU A C 1
ATOM 1923 O O . LEU A 1 259 ? 5.515 6.432 -17.510 1.00 90.38 259 LEU A O 1
ATOM 1927 N N . ALA A 1 260 ? 7.502 6.250 -18.545 1.00 88.75 260 ALA A N 1
ATOM 1928 C CA . ALA A 1 260 ? 8.298 6.195 -17.325 1.00 88.75 260 ALA A CA 1
ATOM 1929 C C . ALA A 1 260 ? 8.158 7.492 -16.504 1.00 88.75 260 ALA A C 1
ATOM 1931 O O . ALA A 1 260 ? 7.826 7.453 -15.315 1.00 88.75 260 ALA A O 1
ATOM 1932 N N . ARG A 1 261 ? 8.279 8.667 -17.141 1.00 89.69 261 ARG A N 1
ATOM 1933 C CA . ARG A 1 261 ? 8.059 9.965 -16.473 1.00 89.69 261 ARG A CA 1
ATOM 1934 C C . ARG A 1 261 ? 6.626 10.142 -15.985 1.00 89.69 261 ARG A C 1
ATOM 1936 O O . ARG A 1 261 ? 6.416 10.680 -14.897 1.00 89.69 261 ARG A O 1
ATOM 1943 N N . ALA A 1 262 ? 5.634 9.711 -16.762 1.00 93.31 262 ALA A N 1
ATOM 1944 C CA . ALA A 1 262 ? 4.236 9.737 -16.343 1.00 93.31 262 ALA A CA 1
ATOM 1945 C C . ALA A 1 262 ? 4.014 8.861 -15.103 1.00 93.31 262 ALA A C 1
ATOM 1947 O O . ALA A 1 262 ? 3.338 9.294 -14.169 1.00 93.31 262 ALA A O 1
ATOM 1948 N N . THR A 1 263 ? 4.647 7.687 -15.060 1.00 92.50 263 THR A N 1
ATOM 1949 C CA . THR A 1 263 ? 4.610 6.772 -13.915 1.00 92.50 263 THR A CA 1
ATOM 1950 C C . THR A 1 263 ? 5.203 7.431 -12.669 1.00 92.50 263 THR A C 1
ATOM 1952 O O . THR A 1 263 ? 4.518 7.524 -11.650 1.00 92.50 263 THR A O 1
ATOM 1955 N N . LEU A 1 264 ? 6.404 8.021 -12.755 1.00 90.19 264 LEU A N 1
ATOM 1956 C CA . LEU A 1 264 ? 7.004 8.738 -11.618 1.00 90.19 264 LEU A CA 1
ATOM 1957 C C . LEU A 1 264 ? 6.199 9.964 -11.176 1.00 90.19 264 LEU A C 1
ATOM 1959 O O . LEU A 1 264 ? 6.141 10.271 -9.981 1.00 90.19 264 LEU A O 1
ATOM 1963 N N . ARG A 1 265 ? 5.577 10.679 -12.120 1.00 92.56 265 ARG A N 1
ATOM 1964 C CA . ARG A 1 265 ? 4.711 11.823 -11.817 1.00 92.56 265 ARG A CA 1
ATOM 1965 C C . ARG A 1 265 ? 3.483 11.380 -11.025 1.00 92.56 265 ARG A C 1
ATOM 1967 O O . ARG A 1 265 ? 3.153 12.030 -10.037 1.00 92.56 265 ARG A O 1
ATOM 1974 N N . ILE A 1 266 ? 2.854 10.273 -11.418 1.00 94.19 266 ILE A N 1
ATOM 1975 C CA . ILE A 1 266 ? 1.713 9.685 -10.706 1.00 94.19 266 ILE A CA 1
ATOM 1976 C C . ILE A 1 266 ? 2.127 9.187 -9.323 1.00 94.19 266 ILE A C 1
ATOM 1978 O O . ILE A 1 266 ? 1.447 9.503 -8.353 1.00 94.19 266 ILE A O 1
ATOM 1982 N N . MET A 1 267 ? 3.275 8.516 -9.192 1.00 91.88 267 MET A N 1
ATOM 1983 C CA . MET A 1 267 ? 3.805 8.119 -7.881 1.00 91.88 267 MET A CA 1
ATOM 1984 C C . MET A 1 267 ? 3.994 9.336 -6.969 1.00 91.88 267 MET A C 1
ATOM 1986 O O . MET A 1 267 ? 3.525 9.331 -5.837 1.00 91.88 267 MET A O 1
ATOM 1990 N N . LYS A 1 268 ? 4.600 10.421 -7.474 1.00 92.00 268 LYS A N 1
ATOM 1991 C CA . LYS A 1 268 ? 4.789 11.667 -6.712 1.00 92.00 268 LYS A CA 1
ATOM 1992 C C . LYS A 1 268 ? 3.455 12.302 -6.306 1.00 92.00 268 LYS A C 1
ATOM 1994 O O . LYS A 1 268 ? 3.328 12.739 -5.166 1.00 92.00 268 LYS A O 1
ATOM 1999 N N . GLN A 1 269 ? 2.479 12.362 -7.212 1.00 95.12 269 GLN A N 1
ATOM 2000 C CA . GLN A 1 269 ? 1.133 12.865 -6.912 1.00 95.12 269 GLN A CA 1
ATOM 2001 C C . GLN A 1 269 ? 0.462 12.033 -5.819 1.00 95.12 269 GLN A C 1
ATOM 2003 O O . GLN A 1 269 ? -0.038 12.596 -4.851 1.00 95.12 269 GLN A O 1
ATOM 2008 N N . ASN A 1 270 ? 0.517 10.708 -5.944 1.00 95.06 270 ASN A N 1
ATOM 2009 C CA . ASN A 1 270 ? -0.058 9.782 -4.978 1.00 95.06 270 ASN A CA 1
ATOM 2010 C C . ASN A 1 270 ? 0.604 9.919 -3.603 1.00 95.06 270 ASN A C 1
ATOM 2012 O O . ASN A 1 270 ? -0.094 9.954 -2.598 1.00 95.06 270 ASN A O 1
ATOM 2016 N N . THR A 1 271 ? 1.932 10.059 -3.553 1.00 91.62 271 THR A N 1
ATOM 2017 C CA . THR A 1 271 ? 2.666 10.314 -2.307 1.00 91.62 271 THR A CA 1
ATOM 2018 C C . THR A 1 271 ? 2.235 11.624 -1.650 1.00 91.62 271 THR A C 1
ATOM 2020 O O . THR A 1 271 ? 1.925 11.628 -0.463 1.00 91.62 271 THR A O 1
ATOM 2023 N N . TRP A 1 272 ? 2.186 12.729 -2.403 1.00 93.06 272 TRP A N 1
ATOM 2024 C CA . TRP A 1 272 ? 1.761 14.029 -1.870 1.00 93.06 272 TRP A CA 1
ATOM 2025 C C . TRP A 1 272 ? 0.329 14.000 -1.350 1.00 93.06 272 TRP A C 1
ATOM 2027 O O . TRP A 1 272 ? 0.056 14.513 -0.268 1.00 93.06 272 TRP A O 1
ATOM 2037 N N . PHE A 1 273 ? -0.568 13.378 -2.108 1.00 94.25 273 PHE A N 1
ATOM 2038 C CA . PHE A 1 273 ? -1.962 13.238 -1.733 1.00 94.25 273 PHE A CA 1
ATOM 2039 C C . PHE A 1 273 ? -2.121 12.380 -0.470 1.00 94.25 273 PHE A C 1
ATOM 2041 O O . PHE A 1 273 ? -2.727 12.835 0.493 1.00 94.25 273 PHE A O 1
ATOM 2048 N N . ALA A 1 274 ? -1.497 11.199 -0.425 1.00 93.06 274 ALA A N 1
ATOM 2049 C CA . ALA A 1 274 ? -1.558 10.307 0.731 1.00 93.06 274 ALA A CA 1
ATOM 2050 C C . ALA A 1 274 ? -1.010 10.966 2.009 1.00 93.06 274 ALA A C 1
ATOM 2052 O O . ALA A 1 274 ? -1.653 10.908 3.055 1.00 93.06 274 ALA A O 1
ATOM 2053 N N . LEU A 1 275 ? 0.148 11.634 1.928 1.00 92.75 275 LEU A N 1
ATOM 2054 C CA . LEU A 1 275 ? 0.730 12.346 3.070 1.00 92.75 275 LEU A CA 1
ATOM 2055 C C . LEU A 1 275 ? -0.128 13.538 3.508 1.00 92.75 275 LEU A C 1
ATOM 2057 O O . LEU A 1 275 ? -0.285 13.765 4.705 1.00 92.75 275 LEU A O 1
ATOM 2061 N N . GLY A 1 276 ? -0.700 14.277 2.554 1.00 94.56 276 GLY A N 1
ATOM 2062 C CA . GLY A 1 276 ? -1.608 15.386 2.836 1.00 94.56 276 GLY A CA 1
ATOM 2063 C C . GLY A 1 276 ? -2.865 14.924 3.571 1.00 94.56 276 GLY A C 1
ATOM 2064 O O . GLY A 1 276 ? -3.207 15.490 4.607 1.00 94.56 276 GLY A O 1
ATOM 2065 N N . THR A 1 277 ? -3.511 13.859 3.088 1.00 94.12 277 THR A N 1
ATOM 2066 C CA . THR A 1 277 ? -4.683 13.271 3.747 1.00 94.12 277 THR A CA 1
ATOM 2067 C C . THR A 1 277 ? -4.353 12.817 5.163 1.00 94.12 277 THR A C 1
ATOM 2069 O O . THR A 1 277 ? -5.049 13.200 6.099 1.00 94.12 277 THR A O 1
ATOM 2072 N N . VAL A 1 278 ? -3.270 12.058 5.339 1.00 92.69 278 VAL A N 1
ATOM 2073 C CA . VAL A 1 278 ? -2.837 11.584 6.659 1.00 92.69 278 VAL A CA 1
ATOM 2074 C C . VAL A 1 278 ? -2.586 12.754 7.614 1.00 92.69 278 VAL A C 1
ATOM 2076 O O . VAL A 1 278 ? -3.074 12.729 8.738 1.00 92.69 278 VAL A O 1
ATOM 2079 N N . ALA A 1 279 ? -1.888 13.806 7.178 1.00 93.94 279 ALA A N 1
ATOM 2080 C CA . ALA A 1 279 ? -1.617 14.970 8.022 1.00 93.94 279 ALA A CA 1
ATOM 2081 C C . ALA A 1 279 ? -2.904 15.685 8.471 1.00 93.94 279 ALA A C 1
ATOM 2083 O O . ALA A 1 279 ? -3.042 16.024 9.647 1.00 93.94 279 ALA A O 1
ATOM 2084 N N . ILE A 1 280 ? -3.860 15.877 7.555 1.00 94.06 280 ILE A N 1
ATOM 2085 C CA . ILE A 1 280 ? -5.160 16.497 7.853 1.00 94.06 280 ILE A CA 1
ATOM 2086 C C . ILE A 1 280 ? -5.950 15.643 8.848 1.00 94.06 280 ILE A C 1
ATOM 2088 O O . ILE A 1 280 ? -6.495 16.168 9.820 1.00 94.06 280 ILE A O 1
ATOM 2092 N N . LEU A 1 281 ? -5.993 14.329 8.628 1.00 93.56 281 LEU A N 1
ATOM 2093 C CA . LEU A 1 281 ? -6.726 13.412 9.491 1.00 93.56 281 LEU A CA 1
ATOM 2094 C C . LEU A 1 281 ? -6.100 13.314 10.888 1.00 93.56 281 LEU A C 1
ATOM 2096 O O . LEU A 1 281 ? -6.814 13.406 11.884 1.00 93.56 281 LEU A O 1
ATOM 2100 N N . LEU A 1 282 ? -4.772 13.216 10.985 1.00 93.00 282 LEU A N 1
ATOM 2101 C CA . LEU A 1 282 ? -4.073 13.228 12.272 1.00 93.00 282 LEU A CA 1
ATOM 2102 C C . LEU A 1 282 ? -4.340 14.518 13.049 1.00 93.00 282 LEU A C 1
ATOM 2104 O O . LEU A 1 282 ? -4.616 14.460 14.248 1.00 93.00 282 LEU A O 1
ATOM 2108 N N . ALA A 1 283 ? -4.306 15.672 12.379 1.00 92.56 283 ALA A N 1
ATOM 2109 C CA . ALA A 1 283 ? -4.622 16.950 13.007 1.00 92.56 283 ALA A CA 1
ATOM 2110 C C . ALA A 1 283 ? -6.072 16.983 13.518 1.00 92.56 283 ALA A C 1
ATOM 2112 O O . ALA A 1 283 ? -6.306 17.329 14.675 1.00 92.56 283 ALA A O 1
ATOM 2113 N N . GLY A 1 284 ? -7.045 16.572 12.702 1.00 92.31 284 GLY A N 1
ATOM 2114 C CA . GLY A 1 284 ? -8.452 16.600 13.101 1.00 92.31 284 GLY A CA 1
ATOM 2115 C C . GLY A 1 284 ? -8.791 15.640 14.250 1.00 92.31 284 GLY A C 1
ATOM 2116 O O . GLY A 1 284 ? -9.579 16.003 15.125 1.00 92.31 284 GLY A O 1
ATOM 2117 N N . VAL A 1 285 ? -8.167 14.454 14.302 1.00 91.12 285 VAL A N 1
ATOM 2118 C CA . VAL A 1 285 ? -8.341 13.506 15.416 1.00 91.12 285 VAL A CA 1
ATOM 2119 C C . VAL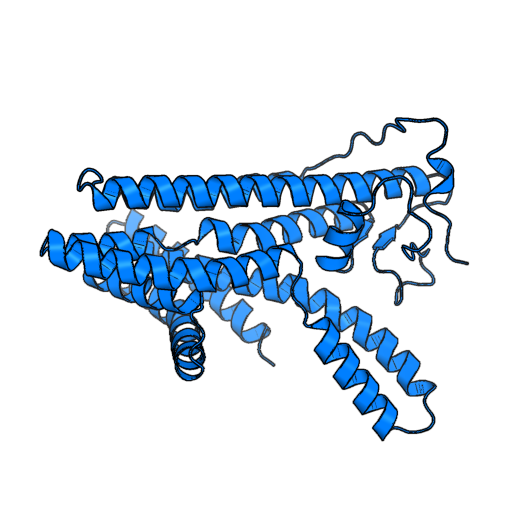 A 1 285 ? -7.673 14.051 16.673 1.00 91.12 285 VAL A C 1
ATOM 2121 O O . VAL A 1 285 ? -8.266 13.991 17.747 1.00 91.12 285 VAL A O 1
ATOM 2124 N N . SER A 1 286 ? -6.483 14.648 16.551 1.00 88.88 286 SER A N 1
ATOM 2125 C CA . SER A 1 286 ? -5.762 15.239 17.690 1.00 88.88 286 SER A CA 1
ATOM 2126 C C . SER A 1 286 ? -6.531 16.401 18.329 1.00 88.88 286 SER A C 1
ATOM 2128 O O . SER A 1 286 ? -6.482 16.577 19.541 1.00 88.88 286 SER A O 1
ATOM 2130 N N . LEU A 1 287 ? -7.279 17.168 17.531 1.00 89.00 287 LEU A N 1
ATOM 2131 C CA . LEU A 1 287 ? -8.123 18.273 18.000 1.00 89.00 287 LEU A CA 1
ATOM 2132 C C . LEU A 1 287 ? -9.502 17.825 18.519 1.00 89.00 287 LEU A C 1
ATOM 2134 O O . LEU A 1 287 ? -10.284 18.668 18.953 1.00 89.00 287 LEU A O 1
ATOM 2138 N N . GLY A 1 288 ? -9.830 16.529 18.445 1.00 82.81 288 GLY A N 1
ATOM 2139 C CA . GLY A 1 288 ? -11.145 15.998 18.831 1.00 82.81 288 GLY A CA 1
ATOM 2140 C C . GLY A 1 288 ? -12.296 16.434 17.913 1.00 82.81 288 GLY A C 1
ATOM 2141 O O . GLY A 1 288 ? -13.455 16.345 18.301 1.00 82.81 288 GLY A O 1
ATOM 2142 N N . GLN A 1 289 ? -11.988 16.933 16.711 1.00 78.38 289 GLN A N 1
ATOM 2143 C CA . GLN A 1 289 ? -12.964 17.479 15.754 1.00 78.38 289 GLN A CA 1
ATOM 2144 C C . GLN A 1 289 ? -13.433 16.445 14.718 1.00 78.38 289 GLN A C 1
ATOM 2146 O O . GLN A 1 289 ? -14.410 16.675 14.009 1.00 78.38 289 GLN A O 1
ATOM 2151 N N . LEU A 1 290 ? -12.730 15.316 14.590 1.00 74.62 290 LEU A N 1
ATOM 2152 C CA . LEU A 1 290 ? -13.074 14.266 13.634 1.00 74.62 290 LEU A CA 1
ATOM 2153 C C . LEU A 1 290 ? -13.903 13.163 14.289 1.00 74.62 290 LEU A C 1
ATOM 2155 O O . LEU A 1 290 ? -13.432 12.450 15.171 1.00 74.62 290 LEU A O 1
ATOM 2159 N N . PHE A 1 291 ? -15.123 12.986 13.784 1.00 76.38 291 PHE A N 1
ATOM 2160 C CA . PHE A 1 291 ? -15.923 11.795 14.046 1.00 76.38 291 PHE A CA 1
ATOM 2161 C C . PHE A 1 291 ? -15.308 10.578 13.345 1.00 76.38 291 PHE A C 1
ATOM 2163 O O . PHE A 1 291 ? -14.864 10.686 12.198 1.00 76.38 291 PHE A O 1
ATOM 2170 N N . LEU A 1 292 ? -15.362 9.418 14.009 1.00 75.19 292 LEU A N 1
ATOM 2171 C CA . LEU A 1 292 ? -14.826 8.136 13.528 1.00 75.19 292 LEU A CA 1
ATOM 2172 C C . LEU A 1 292 ? -15.202 7.851 12.074 1.00 75.19 292 LEU A C 1
ATOM 2174 O O . LEU A 1 292 ? -14.329 7.687 11.224 1.00 75.19 292 LEU A O 1
ATOM 2178 N N . ALA A 1 293 ? -16.503 7.896 11.783 1.00 78.44 293 ALA A N 1
ATOM 2179 C CA . ALA A 1 293 ? -17.050 7.575 10.470 1.00 78.44 293 ALA A CA 1
ATOM 2180 C C . ALA A 1 293 ? -16.461 8.444 9.346 1.00 78.44 293 ALA A C 1
ATOM 2182 O O . ALA A 1 293 ? -16.109 7.933 8.286 1.00 78.44 293 ALA A O 1
ATOM 2183 N N . TRP A 1 294 ? -16.311 9.753 9.573 1.00 85.62 294 TRP A N 1
ATOM 2184 C CA . TRP A 1 294 ? -15.764 10.663 8.562 1.00 85.62 294 TRP A CA 1
ATOM 2185 C C . TRP A 1 294 ? -14.255 10.496 8.392 1.00 85.62 294 TRP A C 1
ATOM 2187 O O . TRP A 1 294 ? -13.765 10.539 7.265 1.00 85.62 294 TRP A O 1
ATOM 2197 N N . GLY A 1 295 ? -13.524 10.282 9.490 1.00 85.69 295 GLY A N 1
ATOM 2198 C CA . GLY A 1 295 ? -12.083 10.047 9.446 1.00 85.69 295 GLY A CA 1
ATOM 2199 C C . GLY A 1 295 ? -11.726 8.794 8.645 1.00 85.69 295 GLY A C 1
ATOM 2200 O O . GLY A 1 295 ? -10.874 8.859 7.759 1.00 85.69 295 GLY A O 1
ATOM 2201 N N . MET A 1 296 ? -12.431 7.690 8.901 1.00 85.81 296 MET A N 1
ATOM 2202 C CA . MET A 1 296 ? -12.233 6.416 8.200 1.00 85.81 296 MET A CA 1
ATOM 2203 C C . MET A 1 296 ? -12.704 6.481 6.743 1.00 85.81 296 MET A C 1
ATOM 2205 O O . MET A 1 296 ? -11.986 6.056 5.844 1.00 85.81 296 MET A O 1
ATOM 2209 N N . LEU A 1 297 ? -13.831 7.143 6.460 1.00 88.50 297 LEU A N 1
ATOM 2210 C CA . LEU A 1 297 ? -14.288 7.327 5.080 1.00 88.50 297 LEU A CA 1
ATOM 2211 C C . LEU A 1 297 ? -13.282 8.120 4.237 1.00 88.50 297 LEU A C 1
ATOM 2213 O O . LEU A 1 297 ? -12.968 7.726 3.117 1.00 88.50 297 LEU A O 1
ATOM 2217 N N . ILE A 1 298 ? -12.756 9.234 4.757 1.00 91.06 298 ILE A N 1
ATOM 2218 C CA . ILE A 1 298 ? -11.740 10.025 4.045 1.00 91.06 298 ILE A CA 1
ATOM 2219 C C . ILE A 1 298 ? -10.453 9.209 3.876 1.00 91.06 298 ILE A C 1
ATOM 2221 O O . ILE A 1 298 ? -9.822 9.277 2.816 1.00 91.06 298 ILE A O 1
ATOM 2225 N N . HIS A 1 299 ? -10.078 8.433 4.896 1.00 89.62 299 HIS A N 1
ATOM 2226 C CA . HIS A 1 299 ? -8.948 7.516 4.841 1.00 89.62 299 HIS A CA 1
ATOM 2227 C C . HIS A 1 299 ? -9.090 6.527 3.671 1.00 89.62 299 HIS A C 1
ATOM 2229 O O . HIS A 1 299 ? -8.230 6.502 2.788 1.00 89.62 299 HIS A O 1
ATOM 2235 N N . GLU A 1 300 ? -10.208 5.810 3.584 1.00 89.75 300 GLU A N 1
ATOM 2236 C CA . GLU A 1 300 ? -10.442 4.779 2.567 1.00 89.75 300 GLU A CA 1
ATOM 2237 C C . GLU A 1 300 ? -10.600 5.369 1.156 1.00 89.75 300 GLU A C 1
ATOM 2239 O O . GLU A 1 300 ? -9.990 4.904 0.186 1.00 89.75 300 GLU A O 1
ATOM 2244 N N . VAL A 1 301 ? -11.333 6.482 1.031 1.00 92.31 301 VAL A N 1
ATOM 2245 C CA . VAL A 1 301 ? -11.465 7.213 -0.241 1.00 92.31 301 VAL A CA 1
ATOM 2246 C C . VAL A 1 301 ? -10.093 7.633 -0.768 1.00 92.31 301 VAL A C 1
ATOM 2248 O O . VAL A 1 301 ? -9.857 7.594 -1.979 1.00 92.31 301 VAL A O 1
ATOM 2251 N N . SER A 1 302 ? -9.159 7.991 0.116 1.00 94.06 302 SER A N 1
ATOM 2252 C CA . SER A 1 302 ? -7.820 8.387 -0.306 1.00 94.06 302 SER A CA 1
ATOM 2253 C C . SER A 1 302 ? -7.029 7.240 -0.943 1.00 94.06 302 SER A C 1
ATOM 2255 O O . SER A 1 302 ? -6.349 7.446 -1.955 1.00 94.06 302 SER A O 1
ATOM 2257 N N . VAL A 1 303 ? -7.170 6.020 -0.412 1.00 92.50 303 VAL A N 1
ATOM 2258 C CA . VAL A 1 303 ? -6.547 4.815 -0.971 1.00 92.50 303 VAL A CA 1
ATOM 2259 C C . VAL A 1 303 ? -7.103 4.545 -2.363 1.00 92.50 303 VAL A C 1
ATOM 2261 O O . VAL A 1 303 ? -6.337 4.370 -3.317 1.00 92.50 303 VAL A O 1
ATOM 2264 N N . LEU A 1 304 ? -8.430 4.583 -2.508 1.00 92.00 304 LEU A N 1
ATOM 2265 C CA . LEU A 1 304 ? -9.086 4.361 -3.792 1.00 92.00 304 LEU A CA 1
ATOM 2266 C C . LEU A 1 304 ? -8.637 5.388 -4.839 1.00 92.00 304 LEU A C 1
ATOM 2268 O O . LEU A 1 304 ? -8.311 5.016 -5.965 1.00 92.00 304 LEU A O 1
ATOM 2272 N N . LEU A 1 305 ? -8.560 6.670 -4.476 1.00 94.44 305 LEU A N 1
ATOM 2273 C CA . LEU A 1 305 ? -8.105 7.728 -5.381 1.00 94.44 305 LEU A CA 1
ATOM 2274 C C . LEU A 1 305 ? -6.665 7.511 -5.860 1.00 94.44 305 LEU A C 1
ATOM 2276 O O . LEU A 1 305 ? -6.381 7.696 -7.044 1.00 94.44 305 LEU A O 1
ATOM 2280 N N . VAL A 1 306 ? -5.766 7.070 -4.977 1.00 94.44 306 VAL A N 1
ATOM 2281 C CA . VAL A 1 306 ? -4.383 6.720 -5.335 1.00 94.44 306 VAL A CA 1
ATOM 2282 C C . VAL A 1 306 ? -4.335 5.553 -6.325 1.00 94.44 306 VAL A C 1
ATOM 2284 O O . VAL A 1 306 ? -3.610 5.624 -7.325 1.00 94.44 306 VAL A O 1
ATOM 2287 N N . ILE A 1 307 ? -5.131 4.506 -6.086 1.00 92.19 307 ILE A N 1
ATOM 2288 C CA . ILE A 1 307 ? -5.236 3.340 -6.975 1.00 92.19 307 ILE A CA 1
ATOM 2289 C C . ILE A 1 307 ? -5.795 3.758 -8.341 1.00 92.19 307 ILE A C 1
ATOM 2291 O O . ILE A 1 307 ? -5.231 3.405 -9.377 1.00 92.19 307 ILE A O 1
ATOM 2295 N N . LEU A 1 308 ? -6.864 4.556 -8.368 1.00 94.50 308 LEU A N 1
ATOM 2296 C CA . LEU A 1 308 ? -7.464 5.055 -9.606 1.00 94.50 308 LEU A CA 1
ATOM 2297 C C . LEU A 1 308 ? -6.505 5.967 -10.380 1.00 94.50 308 LEU A C 1
ATOM 2299 O O . LEU A 1 308 ? -6.426 5.874 -11.607 1.00 94.50 308 LEU A O 1
ATOM 2303 N N . ASN A 1 309 ? -5.731 6.814 -9.693 1.00 95.94 309 ASN A N 1
ATOM 2304 C CA . ASN A 1 309 ? -4.722 7.646 -10.343 1.00 95.94 309 ASN A CA 1
ATOM 2305 C C . ASN A 1 309 ? -3.600 6.791 -10.954 1.00 95.94 309 ASN A C 1
ATOM 2307 O O . ASN A 1 309 ? -3.184 7.066 -12.077 1.00 95.94 309 ASN A O 1
ATOM 2311 N N . ALA A 1 310 ? -3.174 5.715 -10.280 1.00 94.06 310 ALA A N 1
ATOM 2312 C CA . ALA A 1 310 ? -2.262 4.721 -10.852 1.00 94.06 310 ALA A CA 1
ATOM 2313 C C . ALA A 1 310 ? -2.860 4.023 -12.086 1.00 94.06 310 ALA A C 1
ATOM 2315 O O . ALA A 1 310 ? -2.197 3.918 -13.118 1.00 94.06 310 ALA A O 1
ATOM 2316 N N . ALA A 1 311 ? -4.138 3.636 -12.037 1.00 93.75 311 ALA A N 1
ATOM 2317 C CA . ALA A 1 311 ? -4.833 2.972 -13.141 1.00 93.75 311 ALA A CA 1
ATOM 2318 C C . ALA A 1 311 ? -4.915 3.820 -14.427 1.00 93.75 311 ALA A C 1
ATOM 2320 O O . ALA A 1 311 ? -5.039 3.267 -15.522 1.00 93.75 311 ALA A O 1
ATOM 2321 N N . ARG A 1 312 ? -4.770 5.153 -14.346 1.00 94.31 312 ARG A N 1
ATOM 2322 C CA . ARG A 1 312 ? -4.663 6.027 -15.534 1.00 94.31 312 ARG A CA 1
ATOM 2323 C C . ARG A 1 312 ? -3.484 5.657 -16.436 1.00 94.31 312 ARG A C 1
ATOM 2325 O O . ARG A 1 312 ? -3.555 5.916 -17.637 1.00 94.31 312 ARG A O 1
ATOM 2332 N N . LEU A 1 313 ? -2.435 5.033 -15.892 1.00 93.06 313 LEU A N 1
ATOM 2333 C CA . LEU A 1 313 ? -1.288 4.559 -16.671 1.00 93.06 313 LEU A CA 1
ATOM 2334 C C . LEU A 1 313 ? -1.657 3.438 -17.639 1.00 93.06 313 LEU A C 1
ATOM 2336 O O . LEU A 1 313 ? -1.086 3.392 -18.720 1.00 93.06 313 LEU A O 1
ATOM 2340 N N . ILE A 1 314 ? -2.660 2.613 -17.319 1.00 89.88 314 ILE A N 1
ATOM 2341 C CA . ILE A 1 314 ? -3.115 1.507 -18.180 1.00 89.88 314 ILE A CA 1
ATOM 2342 C C . ILE A 1 314 ? -3.594 2.032 -19.542 1.00 89.88 314 ILE A C 1
ATOM 2344 O O . ILE A 1 314 ? -3.418 1.386 -20.568 1.00 89.88 314 ILE A O 1
ATOM 2348 N N . ARG A 1 315 ? -4.191 3.231 -19.564 1.00 88.25 315 ARG A N 1
ATOM 2349 C CA . ARG A 1 315 ? -4.697 3.883 -20.785 1.00 88.25 315 ARG A CA 1
ATOM 2350 C C . ARG A 1 315 ? -3.801 5.023 -21.265 1.00 88.25 315 ARG A C 1
ATOM 2352 O O . ARG A 1 315 ? -4.188 5.766 -22.167 1.00 88.25 315 ARG A O 1
ATOM 2359 N N . TYR A 1 316 ? -2.625 5.200 -20.666 1.00 88.81 316 TYR A N 1
ATOM 2360 C CA . TYR A 1 316 ? -1.745 6.307 -21.010 1.00 88.81 316 TYR A CA 1
ATOM 2361 C C . TYR A 1 316 ? -1.231 6.157 -22.445 1.00 88.81 316 TYR A C 1
ATOM 2363 O O . TYR A 1 316 ? -0.684 5.119 -22.826 1.00 88.81 316 TYR A O 1
ATOM 2371 N N . LYS A 1 317 ? -1.408 7.210 -23.246 1.00 83.44 317 LYS A N 1
ATOM 2372 C CA . LYS A 1 317 ? -0.906 7.319 -24.617 1.00 83.44 317 LYS A CA 1
ATOM 2373 C C . LYS A 1 317 ? 0.060 8.500 -24.666 1.00 83.44 317 LYS A C 1
ATOM 2375 O O . LYS A 1 317 ? -0.366 9.635 -24.468 1.00 83.44 317 LYS A O 1
ATOM 2380 N N . SER A 1 318 ? 1.345 8.231 -24.906 1.00 75.50 318 SER A N 1
ATOM 2381 C CA . SER A 1 318 ? 2.302 9.300 -25.220 1.00 75.50 318 SER A CA 1
ATOM 2382 C C . SER A 1 318 ? 1.902 9.950 -26.546 1.00 75.50 318 SER A C 1
ATOM 2384 O O . SER A 1 318 ? 1.373 9.291 -27.444 1.00 75.50 318 SER A O 1
ATOM 2386 N N . SER A 1 319 ? 2.122 11.261 -26.650 1.00 64.62 319 SER A N 1
ATOM 2387 C CA . SER A 1 319 ? 1.808 12.015 -27.860 1.00 64.62 319 SER A CA 1
ATOM 2388 C C . SER A 1 319 ? 2.810 11.764 -28.992 1.00 64.62 319 SER A C 1
ATOM 2390 O O . SER A 1 319 ? 2.549 12.248 -30.090 1.00 64.62 319 SER A O 1
ATOM 2392 N N . GLY A 1 320 ? 3.937 11.077 -28.743 1.00 56.09 320 GLY A N 1
ATOM 2393 C CA . GLY A 1 320 ? 4.928 10.673 -29.756 1.00 56.09 320 GLY A CA 1
ATOM 2394 C C . GLY A 1 320 ? 5.562 11.810 -30.573 1.00 56.09 320 GLY A C 1
ATOM 2395 O O . GLY A 1 320 ? 6.349 11.553 -31.477 1.00 56.09 320 GLY A O 1
ATOM 2396 N N . LYS A 1 321 ? 5.232 13.078 -30.296 1.00 53.62 321 LYS A N 1
ATOM 2397 C CA . LYS A 1 321 ? 5.727 14.219 -31.068 1.00 53.62 321 LYS A CA 1
ATOM 2398 C C . LYS A 1 321 ? 7.196 14.451 -30.727 1.00 53.62 321 LYS A C 1
ATOM 2400 O O . LYS A 1 321 ? 7.503 14.852 -29.605 1.00 53.62 321 LYS A O 1
ATOM 2405 N N . LEU A 1 322 ? 8.081 14.245 -31.707 1.00 52.25 322 LEU A N 1
ATOM 2406 C CA . LEU A 1 322 ? 9.459 14.735 -31.659 1.00 52.25 322 LEU A CA 1
ATOM 2407 C C . LEU A 1 322 ? 9.423 16.246 -31.402 1.00 52.25 322 LEU A C 1
ATOM 2409 O O . LEU A 1 322 ? 9.071 17.022 -32.286 1.00 52.25 322 LEU A O 1
ATOM 2413 N N . LEU A 1 323 ? 9.778 16.671 -30.192 1.00 48.91 323 LEU A N 1
ATOM 2414 C CA . LEU A 1 323 ? 9.836 18.093 -29.845 1.00 48.91 323 LEU A CA 1
ATOM 2415 C C . LEU A 1 323 ? 11.118 18.781 -30.343 1.00 48.91 323 LEU A C 1
ATOM 2417 O O . LEU A 1 323 ? 11.231 19.993 -30.202 1.00 48.91 323 LEU A O 1
ATOM 2421 N N . ALA A 1 324 ? 12.061 18.060 -30.962 1.00 45.41 324 ALA A N 1
ATOM 2422 C CA . ALA A 1 324 ? 13.234 18.679 -31.573 1.00 45.41 324 ALA A CA 1
ATOM 2423 C C . ALA A 1 324 ? 13.834 17.843 -32.726 1.00 45.41 324 ALA A C 1
ATOM 2425 O O . ALA A 1 324 ? 13.934 16.614 -32.605 1.00 45.41 324 ALA A O 1
ATOM 2426 N N . PRO A 1 325 ? 14.291 18.490 -33.819 1.00 38.69 325 PRO A N 1
ATOM 2427 C CA . PRO A 1 325 ? 15.103 17.864 -34.860 1.00 38.69 325 PRO A CA 1
ATOM 2428 C C . PRO A 1 325 ? 16.481 17.517 -34.273 1.00 38.69 325 PRO A C 1
ATOM 2430 O O . PRO A 1 325 ? 17.386 18.340 -34.226 1.00 38.69 325 PRO A O 1
ATOM 2433 N N . GLY A 1 326 ? 16.602 16.306 -33.732 1.00 43.66 326 GLY A N 1
ATOM 2434 C CA . GLY A 1 326 ? 17.791 15.827 -33.017 1.00 43.66 326 GLY A CA 1
ATOM 2435 C C . GLY A 1 326 ? 17.559 14.545 -32.211 1.00 43.66 326 GLY A C 1
ATOM 2436 O O . GLY A 1 326 ? 18.525 13.874 -31.861 1.00 43.66 326 GLY A O 1
ATOM 2437 N N . ALA A 1 327 ? 16.296 14.159 -31.972 1.00 43.97 327 ALA A N 1
ATOM 2438 C CA . ALA A 1 327 ? 15.890 12.965 -31.211 1.00 43.97 327 ALA A CA 1
ATOM 2439 C C . ALA A 1 327 ? 16.287 11.599 -31.835 1.00 43.97 327 ALA A C 1
ATOM 2441 O O . ALA A 1 327 ? 16.131 10.559 -31.200 1.00 43.97 327 ALA A O 1
ATOM 2442 N N . SER A 1 328 ? 16.828 11.570 -33.059 1.00 42.78 328 SER A N 1
ATOM 2443 C CA . SER A 1 328 ? 17.255 10.337 -33.750 1.00 42.78 328 SER A CA 1
ATOM 2444 C C . SER A 1 328 ? 18.580 9.742 -33.242 1.00 42.78 328 SER A C 1
ATOM 2446 O O . SER A 1 328 ? 18.893 8.594 -33.532 1.00 42.78 328 SER A O 1
ATOM 2448 N N . LEU A 1 329 ? 19.356 10.501 -32.467 1.00 46.44 329 LEU A N 1
ATOM 2449 C CA . LEU A 1 329 ? 20.634 10.105 -31.850 1.00 46.44 329 LEU A CA 1
ATOM 2450 C C . LEU A 1 329 ? 20.547 9.257 -30.556 1.00 46.44 329 LEU A C 1
ATOM 2452 O O . LEU A 1 329 ? 21.589 8.874 -30.032 1.00 46.44 329 LEU A O 1
ATOM 2456 N N . TRP A 1 330 ? 19.348 8.974 -30.036 1.00 51.44 330 TRP A N 1
ATOM 2457 C CA . TRP A 1 330 ? 19.123 8.688 -28.604 1.00 51.44 330 TRP A CA 1
ATOM 2458 C C . TRP A 1 330 ? 18.896 7.206 -28.317 1.00 51.44 330 TRP A C 1
ATOM 2460 O O . TRP A 1 330 ? 19.039 6.745 -27.194 1.00 51.44 330 TRP A O 1
ATOM 2470 N N . CYS A 1 331 ? 18.540 6.451 -29.350 1.00 52.59 331 CYS A N 1
ATOM 2471 C CA . CYS A 1 331 ? 18.259 5.032 -29.265 1.00 52.59 331 CYS A CA 1
ATOM 2472 C C . CYS A 1 331 ? 19.050 4.356 -30.381 1.00 52.59 331 CYS A C 1
ATOM 2474 O O . CYS A 1 331 ? 18.585 4.253 -31.518 1.00 52.59 331 CYS A O 1
ATOM 2476 N N . LYS A 1 332 ? 20.306 4.001 -30.095 1.00 50.34 332 LYS A N 1
ATOM 2477 C CA . LYS A 1 332 ? 21.118 3.231 -31.037 1.00 50.34 332 LYS A CA 1
ATOM 2478 C C . LYS A 1 332 ? 20.851 1.748 -30.800 1.00 50.34 332 LYS A C 1
ATOM 2480 O O . LYS A 1 332 ? 20.914 1.322 -29.650 1.00 50.34 332 LYS A O 1
ATOM 2485 N N . PRO A 1 333 ? 20.570 0.964 -31.852 1.00 47.94 333 PRO A N 1
ATOM 2486 C CA . PRO A 1 333 ? 20.490 -0.477 -31.703 1.00 47.94 333 PRO A CA 1
ATOM 2487 C C . PRO A 1 333 ? 21.844 -0.988 -31.206 1.00 47.94 333 PRO A C 1
ATOM 2489 O O . PRO A 1 333 ? 22.875 -0.708 -31.822 1.00 47.94 333 PRO A O 1
ATOM 2492 N N . VAL A 1 334 ? 21.837 -1.710 -30.088 1.00 46.03 334 VAL A N 1
ATOM 2493 C CA . VAL A 1 334 ? 22.988 -2.517 -29.676 1.00 46.03 334 VAL A CA 1
ATOM 2494 C C . VAL A 1 334 ? 23.155 -3.621 -30.728 1.00 46.03 334 VAL A C 1
ATOM 2496 O O . VAL A 1 334 ? 22.178 -4.303 -31.053 1.00 46.03 334 VAL A O 1
ATOM 2499 N N . ALA A 1 335 ? 24.343 -3.690 -31.336 1.00 37.59 335 ALA A N 1
ATOM 2500 C CA . ALA A 1 335 ? 24.692 -4.657 -32.380 1.00 37.59 335 ALA A CA 1
ATOM 2501 C C . ALA A 1 335 ? 24.860 -6.068 -31.810 1.00 37.59 335 ALA A C 1
ATOM 2503 O O . ALA A 1 335 ? 25.390 -6.175 -30.682 1.00 37.59 335 ALA A O 1
#

Foldseek 3Di:
DPQVVLVVLLVVLVVLLVVLVVCVVVVNVVVSLVSLVVLLCSQLVVLVVVLVVCVVVVFQALSVLLNLLLVLCVVLVVSNLSNVLSSLVSVLVSLVVVQVVLVCVLLVVVLVVVCVVDPDNVVSVVVSVVVVVVSPDDAPLVVVNSVCSRVLRVVLVVLLVVLCVVPVDSNLSSLSSNLLNLSLLSNLQSLLFSLLQLLCVVQQKHQSHLNSLLCLQPDDLPPLPPQQAAEPVPSRPHNIYHPDDLVCQLLSSQFSNVSSNLSVVLSVVSNVLSVVLSVVLSVCSSVVNDDSVRSVVSSVVSSVVSSVSSNVSNVDDDPSDPPDPPSSVRDDHDD

pLDDT: mean 80.04, std 16.61, range [31.72, 97.38]

Sequence (335 aa):
MSSIKNSYVVAVAGMLLLVAFVLHMVQMPIIQGYALIAVTLLTGLPVALKALRSLRVKAFSIELLVAISLVGALIIGEYVEAAALGFLFAAGAWLEARALREIRGSLKRYMDGLAQNVPDPELAVLIADRIEEAQESPTTRQQFLQRFANVYTPAVLVLAVLLYLFSGNIEQVLTLLVIACPGALVISVPAALAAGISNGAHRGILIKDGYALEALAATDAASFTELSVAGANALDTADVLLLADRADLAERCLQAHDLARATLRIMKQNTWFALGTVAILLAGVSLGQLFLAWGMLIHEVSVLLVILNAARLIRYKSSGKLLAPGASLWCKPVA